Protein AF-A0A7C2X9L4-F1 (afdb_monomer_lite)

pLDDT: mean 74.93, std 13.65, range [37.62, 95.06]

Radius of gyration: 23.91 Å; chains: 1; bounding box: 81×45×46 Å

Sequence (207 aa):
MMLLVISIGTILVAFDLYALSILDIPMMNAISLGLSFLLLPIIIFTAINDGILGVLAYILSTIGLFKSMKYGLGDIFRRRTEHVSFFLYLLLPITVFFLVNDVYSIFEAVTYISMVTNFFLNAIAAAALLRVAITRFIKRRSWIYQLLISIFALASNTIIIILNIQSGIPIFVYIFLSWIIIGFFVSSIIETVKKIKEEMKEESNHP

Structure (mmCIF, N/CA/C/O backbone):
data_AF-A0A7C2X9L4-F1
#
_entry.id   AF-A0A7C2X9L4-F1
#
loop_
_atom_site.group_PDB
_atom_site.id
_atom_site.type_symbol
_atom_site.label_atom_id
_atom_site.label_alt_id
_atom_site.label_comp_id
_atom_site.label_asym_id
_atom_site.label_entity_id
_atom_site.label_seq_id
_atom_site.pdbx_PDB_ins_code
_atom_site.Cartn_x
_atom_site.Cartn_y
_atom_site.Cartn_z
_atom_site.occupancy
_atom_site.B_iso_or_equiv
_atom_site.auth_seq_id
_atom_site.auth_comp_id
_atom_site.auth_asym_id
_atom_site.auth_atom_id
_atom_site.pdbx_PDB_model_num
ATOM 1 N N . MET A 1 1 ? 20.576 -21.245 11.718 1.00 45.88 1 MET A N 1
ATOM 2 C CA . MET A 1 1 ? 20.829 -21.680 10.325 1.00 45.88 1 MET A CA 1
ATOM 3 C C . MET A 1 1 ? 20.536 -20.576 9.318 1.00 45.88 1 MET A C 1
ATOM 5 O O . MET A 1 1 ? 21.468 -20.164 8.653 1.00 45.88 1 MET A O 1
ATOM 9 N N . MET A 1 2 ? 19.319 -20.020 9.262 1.00 37.62 2 MET A N 1
ATOM 10 C CA . MET A 1 2 ? 18.959 -18.970 8.288 1.00 37.62 2 MET A CA 1
ATOM 11 C C . MET A 1 2 ? 19.812 -17.692 8.402 1.00 37.62 2 MET A C 1
ATOM 13 O O . MET A 1 2 ? 20.380 -17.254 7.414 1.00 37.62 2 MET A O 1
ATOM 17 N N . LEU A 1 3 ? 20.012 -17.167 9.619 1.00 45.41 3 LEU A N 1
ATOM 18 C CA . LEU A 1 3 ? 20.921 -16.033 9.868 1.00 45.41 3 LEU A CA 1
ATOM 19 C C . LEU A 1 3 ? 22.358 -16.304 9.401 1.00 45.41 3 LEU A C 1
ATOM 21 O O . LEU A 1 3 ? 23.001 -15.422 8.861 1.00 45.41 3 LEU A O 1
ATOM 25 N N . LEU A 1 4 ? 22.831 -17.540 9.560 1.00 49.78 4 LEU A N 1
ATOM 26 C CA . LEU A 1 4 ? 24.177 -17.956 9.164 1.00 49.78 4 LEU A CA 1
ATOM 27 C C . LEU A 1 4 ? 24.327 -17.961 7.636 1.00 49.78 4 LEU A C 1
ATOM 29 O O . LEU A 1 4 ? 25.324 -17.478 7.120 1.00 49.78 4 LEU A O 1
ATOM 33 N N . VAL A 1 5 ? 23.307 -18.439 6.917 1.00 58.19 5 VAL A N 1
ATOM 34 C CA . VAL A 1 5 ? 23.262 -18.430 5.445 1.00 58.19 5 VAL A CA 1
ATOM 35 C C . VAL A 1 5 ? 23.203 -17.002 4.901 1.00 58.19 5 VAL A C 1
ATOM 37 O O . VAL A 1 5 ? 23.915 -16.685 3.953 1.00 58.19 5 VAL A O 1
ATOM 40 N N . ILE A 1 6 ? 22.410 -16.129 5.531 1.00 53.56 6 ILE A N 1
ATOM 41 C CA . ILE A 1 6 ? 22.317 -14.711 5.160 1.00 53.56 6 ILE A CA 1
ATOM 42 C C . ILE A 1 6 ? 23.661 -14.029 5.393 1.00 53.56 6 ILE A C 1
ATOM 44 O O . ILE A 1 6 ? 24.212 -13.469 4.458 1.00 53.56 6 ILE A O 1
ATOM 48 N N . SER A 1 7 ? 24.236 -14.148 6.592 1.00 51.09 7 SER A N 1
ATOM 49 C CA . SER A 1 7 ? 25.521 -13.525 6.916 1.00 51.09 7 SER A CA 1
ATOM 50 C C . SER A 1 7 ? 26.654 -14.016 6.017 1.00 51.09 7 SER A C 1
ATOM 52 O O . SER A 1 7 ? 27.446 -13.201 5.559 1.00 51.09 7 SER A O 1
ATOM 54 N N . ILE A 1 8 ? 26.718 -15.317 5.714 1.00 61.84 8 ILE A N 1
ATOM 55 C CA . ILE A 1 8 ? 27.720 -15.867 4.790 1.00 61.84 8 ILE A CA 1
ATOM 56 C C . ILE A 1 8 ? 27.506 -15.313 3.375 1.00 61.84 8 ILE A C 1
ATOM 58 O O . ILE A 1 8 ? 28.470 -14.869 2.756 1.00 61.84 8 ILE A O 1
ATOM 62 N N . GLY A 1 9 ? 26.262 -15.264 2.889 1.00 55.34 9 GLY A N 1
ATOM 63 C CA . GLY A 1 9 ? 25.935 -14.686 1.583 1.00 55.34 9 GLY A CA 1
ATOM 64 C C . GLY A 1 9 ? 26.311 -13.206 1.479 1.00 55.34 9 GLY A C 1
ATOM 65 O O . GLY A 1 9 ? 26.957 -12.806 0.515 1.00 55.34 9 GLY A O 1
ATOM 66 N N . THR A 1 10 ? 25.995 -12.401 2.498 1.00 55.00 10 THR A N 1
ATOM 67 C CA . THR A 1 10 ? 26.338 -10.970 2.526 1.00 55.00 10 THR A CA 1
ATOM 68 C C . THR A 1 10 ? 27.850 -10.745 2.593 1.00 55.00 10 THR A C 1
ATOM 70 O O . THR A 1 10 ? 28.358 -9.831 1.950 1.00 55.00 10 THR A O 1
ATOM 73 N N . ILE A 1 11 ? 28.583 -11.585 3.334 1.00 61.41 11 ILE A N 1
ATOM 74 C CA . ILE A 1 11 ? 30.049 -11.517 3.425 1.00 61.41 11 ILE A CA 1
ATOM 75 C C . ILE A 1 11 ? 30.699 -11.854 2.077 1.00 61.41 11 ILE A C 1
ATOM 77 O O . ILE A 1 11 ? 31.606 -11.144 1.653 1.00 61.41 11 ILE A O 1
ATOM 81 N N . LEU A 1 12 ? 30.219 -12.889 1.380 1.00 55.41 12 LEU A N 1
ATOM 82 C CA . LEU A 1 12 ? 30.708 -13.251 0.044 1.00 55.41 12 LEU A CA 1
ATOM 83 C C . LEU A 1 12 ? 30.486 -12.123 -0.974 1.00 55.41 12 LEU A C 1
ATOM 85 O O . LEU A 1 12 ? 31.417 -11.751 -1.681 1.00 55.41 12 LEU A O 1
ATOM 89 N N . VAL A 1 13 ? 29.299 -11.510 -0.979 1.00 56.97 13 VAL A N 1
ATOM 90 C CA . VAL A 1 13 ? 28.997 -10.359 -1.850 1.00 56.97 13 VAL A CA 1
ATOM 91 C C . VAL A 1 13 ? 29.871 -9.145 -1.509 1.00 56.97 13 VAL A C 1
ATOM 93 O O . VAL A 1 13 ? 30.337 -8.444 -2.407 1.00 56.97 13 VAL A O 1
ATOM 96 N N . ALA A 1 14 ? 30.135 -8.897 -0.223 1.00 58.88 14 ALA A N 1
ATOM 97 C CA . ALA A 1 14 ? 30.998 -7.800 0.210 1.00 58.88 14 ALA A CA 1
ATOM 98 C C . ALA A 1 14 ? 32.455 -7.982 -0.250 1.00 58.88 14 ALA A C 1
ATOM 100 O O . ALA A 1 14 ? 33.087 -7.002 -0.646 1.00 58.88 14 ALA A O 1
ATOM 101 N N . PHE A 1 15 ? 32.979 -9.213 -0.244 1.00 62.25 15 PHE A N 1
ATOM 102 C CA . PHE A 1 15 ? 34.323 -9.502 -0.753 1.00 62.25 15 PHE A CA 1
ATOM 103 C C . PHE A 1 15 ? 34.443 -9.261 -2.262 1.00 62.25 15 PHE A C 1
ATOM 105 O O . PHE A 1 15 ? 35.443 -8.689 -2.693 1.00 62.25 15 PHE A O 1
ATOM 112 N N . ASP A 1 16 ? 33.421 -9.601 -3.049 1.00 55.19 16 ASP A N 1
ATOM 113 C CA . ASP A 1 16 ? 33.432 -9.372 -4.500 1.00 55.19 16 ASP A CA 1
ATOM 114 C C . ASP A 1 16 ? 33.303 -7.886 -4.863 1.00 55.19 16 ASP A C 1
ATOM 116 O O . ASP A 1 16 ? 34.019 -7.399 -5.738 1.00 55.19 16 ASP A O 1
ATOM 120 N N . LEU A 1 17 ? 32.464 -7.121 -4.152 1.00 56.62 17 LEU A N 1
ATOM 121 C CA . LEU A 1 17 ? 32.388 -5.663 -4.331 1.00 56.62 17 LEU A CA 1
ATOM 122 C C . LEU A 1 17 ? 33.705 -4.975 -3.949 1.00 56.62 17 LEU A C 1
ATOM 124 O O . LEU A 1 17 ? 34.114 -4.010 -4.597 1.00 56.62 17 LEU A O 1
ATOM 128 N N . TYR A 1 18 ? 34.394 -5.489 -2.928 1.00 57.53 18 TYR A N 1
ATOM 129 C CA . TYR A 1 18 ? 35.708 -4.995 -2.528 1.00 57.53 18 TYR A CA 1
ATOM 130 C C . TYR A 1 18 ? 36.793 -5.350 -3.556 1.00 57.53 18 TYR A C 1
ATOM 132 O O . TYR A 1 18 ? 37.619 -4.504 -3.892 1.00 57.53 18 TYR A O 1
ATOM 140 N N . ALA A 1 19 ? 36.758 -6.561 -4.121 1.00 56.00 19 ALA A N 1
ATOM 141 C CA . ALA A 1 19 ? 37.662 -6.977 -5.192 1.00 56.00 19 ALA A CA 1
ATOM 142 C C . ALA A 1 19 ? 37.459 -6.153 -6.478 1.00 56.00 19 ALA A C 1
ATOM 144 O O . ALA A 1 19 ? 38.435 -5.733 -7.097 1.00 56.00 19 ALA A O 1
ATOM 145 N N . LEU A 1 20 ? 36.209 -5.855 -6.845 1.00 54.34 20 LEU A N 1
ATOM 146 C CA . LEU A 1 20 ? 35.874 -4.997 -7.988 1.00 54.34 20 LEU A CA 1
ATOM 147 C C . LEU A 1 20 ? 36.295 -3.536 -7.771 1.00 54.34 20 LEU A C 1
ATOM 149 O O . LEU A 1 20 ? 36.780 -2.899 -8.703 1.00 54.34 20 LEU A O 1
ATOM 153 N N . SER A 1 21 ? 36.161 -3.037 -6.539 1.00 54.81 21 SER A N 1
ATOM 154 C CA . SER A 1 21 ? 36.623 -1.704 -6.130 1.00 54.81 21 SER A CA 1
ATOM 155 C C . SER A 1 21 ? 38.146 -1.557 -6.243 1.00 54.81 21 SER A C 1
ATOM 157 O O . SER A 1 21 ? 38.630 -0.561 -6.770 1.00 54.81 21 SER A O 1
ATOM 159 N N . ILE A 1 22 ? 38.915 -2.574 -5.831 1.00 60.09 22 ILE A N 1
ATOM 160 C CA . ILE A 1 22 ? 40.385 -2.580 -5.963 1.00 60.09 22 ILE A CA 1
ATOM 161 C C . ILE A 1 22 ? 40.829 -2.570 -7.432 1.00 60.09 22 ILE A C 1
ATOM 163 O O . ILE A 1 22 ? 41.871 -2.004 -7.755 1.00 60.09 22 ILE A O 1
ATOM 167 N N . LEU A 1 23 ? 40.060 -3.204 -8.318 1.00 59.47 23 LEU A N 1
ATOM 168 C CA . LEU A 1 23 ? 40.374 -3.281 -9.745 1.00 59.47 23 LEU A CA 1
ATOM 169 C C . LEU A 1 23 ? 39.944 -2.029 -10.531 1.00 59.47 23 LEU A C 1
ATOM 171 O O . LEU A 1 23 ? 40.256 -1.941 -11.715 1.00 59.47 23 LEU A O 1
ATOM 175 N N . ASP A 1 24 ? 39.251 -1.078 -9.891 1.00 56.97 24 ASP A N 1
ATOM 176 C CA . ASP A 1 24 ? 38.714 0.156 -10.491 1.00 56.97 24 ASP A CA 1
ATOM 177 C C . ASP A 1 24 ? 37.853 -0.103 -11.749 1.00 56.97 24 ASP A C 1
ATOM 179 O O . ASP A 1 24 ? 37.767 0.701 -12.679 1.00 56.97 24 ASP A O 1
ATOM 183 N N . ILE A 1 25 ? 37.210 -1.277 -11.799 1.00 59.62 25 ILE A N 1
ATOM 184 C CA . ILE A 1 25 ? 36.341 -1.678 -12.906 1.00 59.62 25 ILE A CA 1
ATOM 185 C C . ILE A 1 25 ? 34.902 -1.323 -12.517 1.00 59.62 25 ILE A C 1
ATOM 187 O O . ILE A 1 25 ? 34.358 -1.929 -11.588 1.00 59.62 25 ILE A O 1
ATOM 191 N N . PRO A 1 26 ? 34.224 -0.401 -13.230 1.00 61.19 26 PRO A N 1
ATOM 192 C CA . PRO A 1 26 ? 32.804 -0.175 -13.008 1.00 61.19 26 PRO A CA 1
ATOM 193 C C . PRO A 1 26 ? 32.050 -1.487 -13.241 1.00 61.19 26 PRO A C 1
ATOM 195 O O . PRO A 1 26 ? 32.299 -2.182 -14.222 1.00 61.19 26 PRO A O 1
ATOM 198 N N . MET A 1 27 ? 31.117 -1.829 -12.351 1.00 53.09 27 MET A N 1
ATOM 199 C CA . MET A 1 27 ? 30.410 -3.123 -12.318 1.00 53.09 27 MET A CA 1
ATOM 200 C C . MET A 1 27 ? 29.820 -3.544 -13.680 1.00 53.09 27 MET A C 1
ATOM 202 O O . MET A 1 27 ? 29.787 -4.727 -14.009 1.00 53.09 27 MET A O 1
ATOM 206 N N . MET A 1 28 ? 29.453 -2.567 -14.515 1.00 50.78 28 MET A N 1
ATOM 207 C CA . MET A 1 28 ? 28.994 -2.765 -15.894 1.00 50.78 28 MET A CA 1
ATOM 208 C C . MET A 1 28 ? 30.064 -3.379 -16.826 1.00 50.78 28 MET A C 1
ATOM 210 O O . MET A 1 28 ? 29.739 -4.198 -17.682 1.00 50.78 28 MET A O 1
ATOM 214 N N . ASN A 1 29 ? 31.342 -3.027 -16.643 1.00 53.28 29 ASN A N 1
ATOM 215 C CA . ASN A 1 29 ? 32.476 -3.553 -17.411 1.00 53.28 29 ASN A CA 1
ATOM 216 C C . ASN A 1 29 ? 32.959 -4.923 -16.902 1.00 53.28 29 ASN A C 1
ATOM 218 O O . ASN A 1 29 ? 33.520 -5.702 -17.665 1.00 53.28 29 ASN A O 1
ATOM 222 N N . ALA A 1 30 ? 32.713 -5.270 -15.636 1.00 53.03 30 ALA A N 1
ATOM 223 C CA . ALA A 1 30 ? 33.010 -6.611 -15.119 1.00 53.03 30 ALA A CA 1
ATOM 224 C C . ALA A 1 30 ? 32.087 -7.683 -15.737 1.00 53.03 30 ALA A C 1
ATOM 226 O O . ALA A 1 30 ? 32.505 -8.816 -15.982 1.00 53.03 30 ALA A O 1
ATOM 227 N N . ILE A 1 31 ? 30.848 -7.294 -16.056 1.00 53.78 31 ILE A N 1
ATOM 228 C CA . ILE A 1 31 ? 29.865 -8.128 -16.760 1.00 53.78 31 ILE A CA 1
ATOM 229 C C . ILE A 1 31 ? 30.303 -8.378 -18.215 1.00 53.78 31 ILE A C 1
ATOM 231 O O . ILE A 1 31 ? 30.185 -9.504 -18.707 1.00 53.78 31 ILE A O 1
ATOM 235 N N . SER A 1 32 ? 30.864 -7.366 -18.890 1.00 51.22 32 SER A N 1
ATOM 236 C CA . SER A 1 32 ? 31.351 -7.491 -20.274 1.00 51.22 32 SER A CA 1
ATOM 237 C C . SER A 1 32 ? 32.675 -8.260 -20.399 1.00 51.22 32 SER A C 1
ATOM 239 O O . SER A 1 32 ? 32.918 -8.874 -21.435 1.00 51.22 32 SER A O 1
ATOM 241 N N . LEU A 1 33 ? 33.492 -8.310 -19.340 1.00 57.22 33 LEU A N 1
ATOM 242 C CA . LEU A 1 33 ? 34.772 -9.037 -19.279 1.00 57.22 33 LEU A CA 1
ATOM 243 C C . LEU A 1 33 ? 34.646 -10.555 -19.026 1.00 57.22 33 LEU A C 1
ATOM 245 O O . LEU A 1 33 ? 35.656 -11.239 -18.879 1.00 57.22 33 LEU A O 1
ATOM 249 N N . GLY A 1 34 ? 33.431 -11.109 -18.977 1.00 53.19 34 GLY A N 1
ATOM 250 C CA . GLY A 1 34 ? 33.221 -12.559 -18.851 1.00 53.19 34 GLY A CA 1
ATOM 251 C C . GLY A 1 34 ? 33.246 -13.109 -17.418 1.00 53.19 34 GLY A C 1
ATOM 252 O O . GLY A 1 34 ? 33.015 -14.304 -17.235 1.00 53.19 34 GLY A O 1
ATOM 253 N N . LEU A 1 35 ? 33.400 -12.262 -16.387 1.00 55.31 35 LEU A N 1
ATOM 254 C CA . LEU A 1 35 ? 33.174 -12.660 -14.983 1.00 55.31 35 LEU A CA 1
ATOM 255 C C . LEU A 1 35 ? 31.696 -12.972 -14.677 1.00 55.31 35 LEU A C 1
ATOM 257 O O . LEU A 1 35 ? 31.374 -13.517 -13.620 1.00 55.31 35 LEU A O 1
ATOM 261 N N . SER A 1 36 ? 30.802 -12.686 -15.626 1.00 53.00 36 SER A N 1
ATOM 262 C CA . SER A 1 36 ? 29.364 -12.945 -15.554 1.00 53.00 36 SER A CA 1
ATOM 263 C C . SER A 1 36 ? 29.014 -14.374 -15.144 1.00 53.00 36 SER A C 1
ATOM 265 O O . SER A 1 36 ? 28.107 -14.546 -14.345 1.00 53.00 36 SER A O 1
ATOM 267 N N . PHE A 1 37 ? 29.724 -15.409 -15.607 1.00 54.88 37 PHE A N 1
ATOM 268 C CA . PHE A 1 37 ? 29.363 -16.794 -15.259 1.00 54.88 37 PHE A CA 1
ATOM 269 C C . PHE A 1 37 ? 29.664 -17.155 -13.794 1.00 54.88 37 PHE A C 1
ATOM 271 O O . PHE A 1 37 ? 28.965 -17.974 -13.205 1.00 54.88 37 PHE A O 1
ATOM 278 N N . LEU A 1 38 ? 30.680 -16.528 -13.196 1.00 57.22 38 LEU A N 1
ATOM 279 C CA . LEU A 1 38 ? 31.119 -16.799 -11.822 1.00 57.22 38 LEU A CA 1
ATOM 280 C C . LEU A 1 38 ? 30.303 -15.986 -10.804 1.00 57.22 38 LEU A C 1
ATOM 282 O O . LEU A 1 38 ? 29.980 -16.483 -9.727 1.00 57.22 38 LEU A O 1
ATOM 286 N N . LEU A 1 39 ? 29.894 -14.773 -11.190 1.00 59.12 39 LEU A N 1
ATOM 287 C CA . LEU A 1 39 ? 29.043 -13.892 -10.386 1.00 59.12 39 LEU A CA 1
ATOM 288 C C . LEU A 1 39 ? 27.550 -14.235 -10.489 1.00 59.12 39 LEU A C 1
ATOM 290 O O . LEU A 1 39 ? 26.793 -13.951 -9.566 1.00 59.12 39 LEU A O 1
ATOM 294 N N . LEU A 1 40 ? 27.101 -14.865 -11.577 1.00 56.66 40 LEU A N 1
ATOM 295 C CA . LEU A 1 40 ? 25.684 -15.170 -11.806 1.00 56.66 40 LEU A CA 1
ATOM 296 C C . LEU A 1 40 ? 25.068 -16.083 -10.731 1.00 56.66 40 LEU A C 1
ATOM 298 O O . LEU A 1 40 ? 23.987 -15.740 -10.252 1.00 56.66 40 LEU A O 1
ATOM 302 N N . PRO A 1 41 ? 25.717 -17.165 -10.255 1.00 63.19 41 PRO A N 1
ATOM 303 C CA . PRO A 1 41 ? 25.205 -17.943 -9.128 1.00 63.19 41 PRO A CA 1
ATOM 304 C C . PRO A 1 41 ? 25.052 -17.110 -7.851 1.00 63.19 41 PRO A C 1
ATOM 306 O O . PRO A 1 41 ? 24.082 -17.295 -7.124 1.00 63.19 41 PRO A O 1
ATOM 309 N N . ILE A 1 42 ? 25.964 -16.166 -7.599 1.00 61.28 42 ILE A N 1
ATOM 310 C CA . ILE A 1 42 ? 25.946 -15.291 -6.418 1.00 61.28 42 ILE A CA 1
ATOM 311 C C . ILE A 1 42 ? 24.837 -14.244 -6.543 1.00 61.28 42 ILE A C 1
ATOM 313 O O . ILE A 1 42 ? 24.093 -14.029 -5.589 1.00 61.28 42 ILE A O 1
ATOM 317 N N . ILE A 1 43 ? 24.670 -13.636 -7.719 1.00 58.78 43 ILE A N 1
ATOM 318 C CA . ILE A 1 43 ? 23.593 -12.680 -8.008 1.00 58.78 43 ILE A CA 1
ATOM 319 C C . ILE A 1 43 ? 22.234 -13.371 -7.891 1.00 58.78 43 ILE A C 1
ATOM 321 O O . ILE A 1 43 ? 21.342 -12.840 -7.237 1.00 58.78 43 ILE A O 1
ATOM 325 N N . ILE A 1 44 ? 22.083 -14.573 -8.455 1.00 59.72 44 ILE A N 1
ATOM 326 C CA . ILE A 1 44 ? 20.860 -15.372 -8.325 1.00 59.72 44 ILE A CA 1
ATOM 327 C C . ILE A 1 44 ? 20.620 -15.738 -6.861 1.00 59.72 44 ILE A C 1
ATOM 329 O O . ILE A 1 44 ? 19.509 -15.569 -6.373 1.00 59.72 44 ILE A O 1
ATOM 333 N N . PHE A 1 45 ? 21.642 -16.197 -6.138 1.00 61.31 45 PHE A N 1
ATOM 334 C CA . PHE A 1 45 ? 21.503 -16.557 -4.728 1.00 61.31 45 PHE A CA 1
ATOM 335 C C . PHE A 1 45 ? 21.112 -15.351 -3.868 1.00 61.31 45 PHE A C 1
ATOM 337 O O . PHE A 1 45 ? 20.227 -15.461 -3.025 1.00 61.31 45 PHE A O 1
ATOM 344 N N . THR A 1 46 ? 21.715 -14.190 -4.118 1.00 63.12 46 THR A N 1
ATOM 345 C CA . THR A 1 46 ? 21.409 -12.935 -3.418 1.00 63.12 46 THR A CA 1
ATOM 346 C C . THR A 1 46 ? 20.003 -12.454 -3.755 1.00 63.12 46 THR A C 1
ATOM 348 O O . THR A 1 46 ? 19.226 -12.185 -2.847 1.00 63.12 46 THR A O 1
ATOM 351 N N . ALA A 1 47 ? 19.622 -12.447 -5.035 1.00 58.34 47 ALA A N 1
ATOM 352 C CA . ALA A 1 47 ? 18.283 -12.063 -5.477 1.00 58.34 47 ALA A CA 1
ATOM 353 C C . ALA A 1 47 ? 17.194 -13.005 -4.939 1.00 58.34 47 ALA A C 1
ATOM 355 O O . ALA A 1 47 ? 16.129 -12.547 -4.530 1.00 58.34 47 ALA A O 1
ATOM 356 N N . ILE A 1 48 ? 17.457 -14.316 -4.898 1.00 65.19 48 ILE A N 1
ATOM 357 C CA . ILE A 1 48 ? 16.547 -15.304 -4.304 1.00 65.19 48 ILE A CA 1
ATOM 358 C C . ILE A 1 48 ? 16.444 -15.086 -2.795 1.00 65.19 48 ILE A C 1
ATOM 360 O O . ILE A 1 48 ? 15.340 -15.104 -2.259 1.00 65.19 48 ILE A O 1
ATOM 364 N N . ASN A 1 49 ? 17.564 -14.875 -2.102 1.00 68.62 49 ASN A N 1
ATOM 365 C CA . ASN A 1 49 ? 17.567 -14.698 -0.654 1.00 68.62 49 ASN A CA 1
ATOM 366 C C . ASN A 1 49 ? 16.857 -13.398 -0.248 1.00 68.62 49 ASN A C 1
ATOM 368 O O . ASN A 1 49 ? 15.935 -13.441 0.563 1.00 68.62 49 ASN A O 1
ATOM 372 N N . ASP A 1 50 ? 17.189 -12.270 -0.877 1.00 69.12 50 ASP A N 1
ATOM 373 C CA . ASP A 1 50 ? 16.518 -10.989 -0.633 1.00 69.12 50 ASP A CA 1
ATOM 374 C C . ASP A 1 50 ? 15.044 -11.033 -1.048 1.00 69.12 50 ASP A C 1
ATOM 376 O O . ASP A 1 50 ? 14.184 -10.517 -0.332 1.00 69.12 50 ASP A O 1
ATOM 380 N N . GLY A 1 51 ? 14.723 -11.714 -2.153 1.00 67.62 51 GLY A N 1
ATOM 381 C CA . GLY A 1 51 ? 13.347 -11.932 -2.594 1.00 67.62 51 GLY A CA 1
ATOM 382 C C . GLY A 1 51 ? 12.532 -12.736 -1.579 1.00 67.62 51 GLY A C 1
ATOM 383 O O . GLY A 1 51 ? 11.451 -12.307 -1.178 1.00 67.62 51 GLY A O 1
ATOM 384 N N . ILE A 1 52 ? 13.053 -13.872 -1.106 1.00 69.94 52 ILE A N 1
ATOM 385 C CA . ILE A 1 52 ? 12.381 -14.720 -0.109 1.00 69.94 52 ILE A CA 1
ATOM 386 C C . ILE A 1 52 ? 12.238 -13.978 1.222 1.00 69.94 52 ILE A C 1
ATOM 388 O O . ILE A 1 52 ? 11.157 -13.990 1.813 1.00 69.94 52 ILE A O 1
ATOM 392 N N . LEU A 1 53 ? 13.291 -13.307 1.695 1.00 70.50 53 LEU A N 1
ATOM 393 C CA . LEU A 1 53 ? 13.247 -12.533 2.937 1.00 70.50 53 LEU A CA 1
ATOM 394 C C . LEU A 1 53 ? 12.259 -11.373 2.845 1.00 70.50 53 LEU A C 1
ATOM 396 O O . LEU A 1 53 ? 11.486 -11.162 3.781 1.00 70.50 53 LEU A O 1
ATOM 400 N N . GLY A 1 54 ? 12.241 -10.666 1.715 1.00 69.81 54 GLY A N 1
ATOM 401 C CA . GLY A 1 54 ? 11.281 -9.605 1.437 1.00 69.81 54 GLY A CA 1
ATOM 402 C C . GLY A 1 54 ? 9.848 -10.128 1.472 1.00 69.81 54 GLY A C 1
ATOM 403 O O . GLY A 1 54 ? 9.017 -9.598 2.209 1.00 69.81 54 GLY A O 1
ATOM 404 N N . VAL A 1 55 ? 9.562 -11.216 0.754 1.00 72.12 55 VAL A N 1
ATOM 405 C CA . VAL A 1 55 ? 8.233 -11.848 0.737 1.00 72.12 55 VAL A CA 1
ATOM 406 C C . VAL A 1 55 ? 7.811 -12.292 2.140 1.00 72.12 55 VAL A C 1
ATOM 408 O O . VAL A 1 55 ? 6.687 -12.012 2.557 1.00 72.12 55 VAL A O 1
ATOM 411 N N . LEU A 1 56 ? 8.703 -12.919 2.911 1.00 72.88 56 LEU A N 1
ATOM 412 C CA . LEU A 1 56 ? 8.416 -13.327 4.290 1.00 72.88 56 LEU A CA 1
ATOM 413 C C . LEU A 1 56 ? 8.147 -12.125 5.204 1.00 72.88 56 LEU A C 1
ATOM 415 O O . LEU A 1 56 ? 7.202 -12.162 5.994 1.00 72.88 56 LEU A O 1
ATOM 419 N N . ALA A 1 57 ? 8.927 -11.049 5.081 1.00 75.56 57 ALA A N 1
ATOM 420 C CA . ALA A 1 57 ? 8.713 -9.819 5.839 1.00 75.56 57 ALA A CA 1
ATOM 421 C C . ALA A 1 57 ? 7.349 -9.187 5.517 1.00 75.56 57 ALA A C 1
ATOM 423 O O . ALA A 1 57 ? 6.623 -8.788 6.432 1.00 75.56 57 ALA A O 1
ATOM 424 N N . TYR A 1 58 ? 6.963 -9.162 4.238 1.00 74.94 58 TYR A N 1
ATOM 425 C CA . TYR A 1 58 ? 5.645 -8.692 3.813 1.00 74.94 58 TYR A CA 1
ATOM 426 C C . TYR A 1 58 ? 4.519 -9.570 4.361 1.00 74.94 58 TYR A C 1
ATOM 428 O O . TYR A 1 58 ? 3.594 -9.037 4.970 1.00 74.94 58 TYR A O 1
ATOM 436 N N . ILE A 1 59 ? 4.613 -10.898 4.236 1.00 79.06 59 ILE A N 1
ATOM 437 C CA . ILE A 1 59 ? 3.600 -11.825 4.768 1.00 79.06 59 ILE A CA 1
ATOM 438 C C . ILE A 1 59 ? 3.437 -11.637 6.281 1.00 79.06 59 ILE A C 1
ATOM 440 O O . ILE A 1 59 ? 2.310 -11.521 6.767 1.00 79.06 59 ILE A O 1
ATOM 444 N N . LEU A 1 60 ? 4.539 -11.546 7.032 1.00 78.69 60 LEU A N 1
ATOM 445 C CA . LEU A 1 60 ? 4.507 -11.316 8.479 1.00 78.69 60 LEU A CA 1
ATOM 446 C C . LEU A 1 60 ? 3.881 -9.961 8.839 1.00 78.69 60 LEU A C 1
ATOM 448 O O . LEU A 1 60 ? 3.066 -9.890 9.763 1.00 78.69 60 LEU A O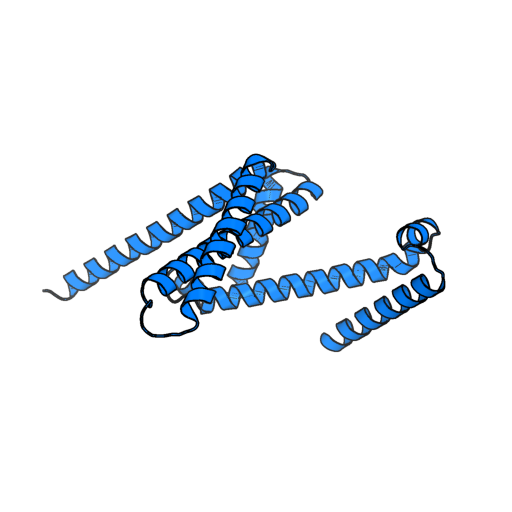 1
ATOM 452 N N . SER A 1 61 ? 4.211 -8.905 8.093 1.00 79.56 61 SER A N 1
ATOM 453 C CA . SER A 1 61 ? 3.615 -7.575 8.261 1.00 79.56 61 SER A CA 1
ATOM 454 C C . SER A 1 61 ? 2.101 -7.599 8.012 1.00 79.56 61 SER A C 1
ATOM 456 O O . SER A 1 61 ? 1.319 -7.120 8.839 1.00 79.56 61 SER A O 1
ATOM 458 N N . THR A 1 62 ? 1.658 -8.254 6.936 1.00 79.75 62 THR A N 1
ATOM 459 C CA . THR A 1 62 ? 0.239 -8.414 6.593 1.00 79.75 62 THR A CA 1
ATOM 460 C C . THR A 1 62 ? -0.522 -9.228 7.644 1.00 79.75 62 THR A C 1
ATOM 462 O O . THR A 1 62 ? -1.623 -8.836 8.041 1.00 79.75 62 THR A O 1
ATOM 465 N N . ILE A 1 63 ? 0.069 -10.298 8.187 1.00 78.31 63 ILE A N 1
ATOM 466 C CA . ILE A 1 63 ? -0.510 -11.047 9.316 1.00 78.31 63 ILE A CA 1
ATOM 467 C C . ILE A 1 63 ? -0.692 -10.129 10.533 1.00 78.31 63 ILE A C 1
ATOM 469 O O . ILE A 1 63 ? -1.733 -10.179 11.197 1.00 78.31 63 ILE A O 1
ATOM 473 N N . GLY A 1 64 ? 0.303 -9.286 10.829 1.00 78.00 64 GLY A N 1
ATOM 474 C CA . GLY A 1 64 ? 0.237 -8.282 11.893 1.00 78.00 64 GLY A CA 1
ATOM 475 C C . GLY A 1 64 ? -0.9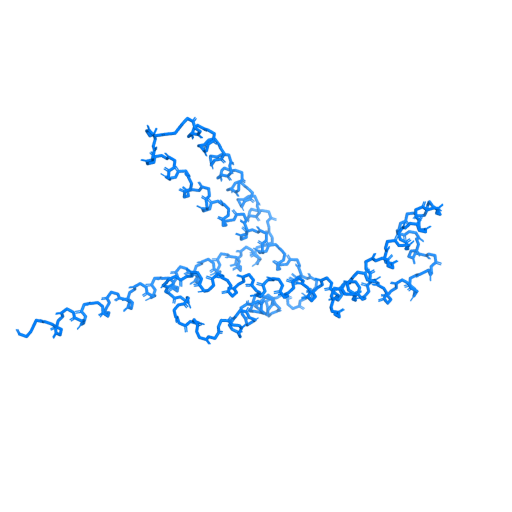19 -7.298 11.698 1.00 78.00 64 GLY A C 1
ATOM 476 O O . GLY A 1 64 ? -1.690 -7.065 12.634 1.00 78.00 64 GLY A O 1
ATOM 477 N N . LEU A 1 65 ? -1.104 -6.797 10.471 1.00 80.38 65 LEU A N 1
ATOM 478 C CA . LEU A 1 65 ? -2.226 -5.928 10.106 1.00 80.38 65 LEU A CA 1
ATOM 479 C C . LEU A 1 65 ? -3.575 -6.613 10.359 1.00 80.38 65 LEU A C 1
ATOM 481 O O . LEU A 1 65 ? -4.398 -6.056 11.088 1.00 80.38 65 LEU A O 1
ATOM 485 N N . PHE A 1 66 ? -3.778 -7.840 9.869 1.00 76.38 66 PHE A N 1
ATOM 486 C CA . PHE A 1 66 ? -5.024 -8.584 10.105 1.00 76.38 66 PHE A CA 1
ATOM 487 C C . PHE A 1 66 ? -5.297 -8.842 11.586 1.00 76.38 66 PHE A C 1
ATOM 489 O O . PHE A 1 66 ? -6.438 -8.725 12.025 1.00 76.38 66 PHE A O 1
ATOM 496 N N . LYS A 1 67 ? -4.261 -9.154 12.375 1.00 76.00 67 LYS A N 1
ATOM 497 C CA . LYS A 1 67 ? -4.400 -9.331 13.830 1.00 76.00 67 LYS A CA 1
ATOM 498 C C . LYS A 1 67 ? -4.753 -8.023 14.546 1.00 76.00 67 LYS A C 1
ATOM 500 O O . LYS A 1 67 ? -5.451 -8.064 15.557 1.00 76.00 67 LYS A O 1
ATOM 505 N N . SER A 1 68 ? -4.274 -6.883 14.047 1.00 76.75 68 SER A N 1
ATOM 506 C CA . SER A 1 68 ? -4.553 -5.560 14.626 1.00 76.75 68 SER A CA 1
ATOM 507 C C . SER A 1 68 ? -5.948 -5.023 14.286 1.00 76.75 68 SER A C 1
ATOM 509 O O . SER A 1 68 ? -6.508 -4.221 15.038 1.00 76.75 68 SER A O 1
ATOM 511 N N . MET A 1 69 ? -6.535 -5.481 13.177 1.00 75.94 69 MET A N 1
ATOM 512 C CA . MET A 1 69 ? -7.880 -5.102 12.761 1.00 75.94 69 MET A CA 1
ATOM 513 C C . MET A 1 69 ? -8.921 -5.698 13.715 1.00 75.94 69 MET A C 1
ATOM 515 O O . MET A 1 69 ? -9.191 -6.895 13.705 1.00 75.94 69 MET A O 1
ATOM 519 N N . LYS A 1 70 ? -9.540 -4.839 14.534 1.00 61.97 70 LYS A N 1
ATOM 520 C CA . LYS A 1 70 ? -10.594 -5.246 15.479 1.00 61.97 70 LYS A CA 1
ATOM 521 C C . LYS A 1 70 ? -11.911 -5.648 14.804 1.00 61.97 70 LYS A C 1
ATOM 523 O O . LYS A 1 70 ? -12.696 -6.349 15.428 1.00 61.97 70 LYS A O 1
ATOM 528 N N . TYR A 1 71 ? -12.159 -5.193 13.574 1.00 63.97 71 TYR A N 1
ATOM 529 C CA . TYR A 1 71 ? -13.423 -5.384 12.858 1.00 63.97 71 TYR A CA 1
ATOM 530 C C . TYR A 1 71 ? -13.189 -5.593 11.352 1.00 63.97 71 TYR A C 1
ATOM 532 O O . TYR A 1 71 ? -12.153 -5.197 10.817 1.00 63.97 71 TYR A O 1
ATOM 540 N N . GLY A 1 72 ? -14.169 -6.194 10.669 1.00 67.81 72 GLY A N 1
ATOM 541 C CA . GLY A 1 72 ? -14.169 -6.403 9.217 1.00 67.81 72 GLY A CA 1
ATOM 542 C C . GLY A 1 72 ? -13.366 -7.623 8.771 1.00 67.81 72 GLY A C 1
ATOM 543 O O . GLY A 1 72 ? -13.501 -8.697 9.354 1.00 67.81 72 GLY A O 1
ATOM 544 N N . LEU A 1 73 ? -12.525 -7.468 7.740 1.00 66.38 73 LEU A N 1
ATOM 545 C CA . LEU A 1 73 ? -11.712 -8.568 7.197 1.00 66.38 73 LEU A CA 1
ATOM 546 C C . LEU A 1 73 ? -10.808 -9.214 8.263 1.00 66.38 73 LEU A C 1
ATOM 548 O O . LEU A 1 73 ? -10.574 -10.420 8.217 1.00 66.38 73 LEU A O 1
ATOM 552 N N . GLY A 1 74 ? -10.361 -8.437 9.255 1.00 64.25 74 GLY A N 1
ATOM 553 C CA . GLY A 1 74 ? -9.606 -8.936 10.407 1.00 64.25 74 GLY A CA 1
ATOM 554 C C . GLY A 1 74 ? -10.348 -9.986 11.231 1.00 64.25 74 GLY A C 1
ATOM 555 O O . GLY A 1 74 ? -9.721 -10.934 11.689 1.00 64.25 74 GLY A O 1
ATOM 556 N N . ASP A 1 75 ? -11.672 -9.873 11.370 1.00 67.50 75 ASP A N 1
ATOM 557 C CA . ASP A 1 75 ? -12.485 -10.821 12.143 1.00 67.50 75 ASP A CA 1
ATOM 558 C C . ASP A 1 75 ? -12.831 -12.070 11.315 1.00 67.50 75 ASP A C 1
ATOM 560 O O . ASP A 1 75 ? -12.717 -13.198 11.797 1.00 67.50 75 ASP A O 1
ATOM 564 N N . ILE A 1 76 ? -13.130 -11.878 10.022 1.00 69.88 76 ILE A N 1
ATOM 565 C CA . ILE A 1 76 ? -13.407 -12.963 9.061 1.00 69.88 76 ILE A CA 1
ATOM 566 C C . ILE A 1 76 ? -12.189 -13.886 8.917 1.00 69.88 76 ILE A C 1
ATOM 568 O O . ILE A 1 76 ? -12.317 -15.111 8.920 1.00 69.88 76 ILE A O 1
ATOM 572 N N . PHE A 1 77 ? -10.991 -13.305 8.827 1.00 73.31 77 PHE A N 1
ATOM 573 C CA . PHE A 1 77 ? -9.762 -14.046 8.543 1.00 73.31 77 PHE A CA 1
ATOM 574 C C . PHE A 1 77 ? -8.868 -14.278 9.761 1.00 73.31 77 PHE A C 1
ATOM 576 O O . PHE A 1 77 ? -7.801 -14.879 9.625 1.00 73.31 77 PHE A O 1
ATOM 583 N N . ARG A 1 78 ? -9.316 -13.913 10.970 1.00 68.50 78 ARG A N 1
ATOM 584 C CA . ARG A 1 78 ? -8.530 -13.986 12.215 1.00 68.50 78 ARG A CA 1
ATOM 585 C C . ARG A 1 78 ? -7.908 -15.357 12.490 1.00 68.50 78 ARG A C 1
ATOM 587 O O . ARG A 1 78 ? -6.820 -15.436 13.056 1.00 68.50 78 ARG A O 1
ATOM 594 N N . ARG A 1 79 ? -8.598 -16.435 12.097 1.00 67.88 79 ARG A N 1
ATOM 595 C CA . ARG A 1 79 ? -8.171 -17.833 12.309 1.00 67.88 79 ARG A CA 1
ATOM 596 C C . ARG A 1 79 ? -7.293 -18.402 11.187 1.00 67.88 79 ARG A C 1
ATOM 598 O O . ARG A 1 79 ? -6.725 -19.469 11.376 1.00 67.88 79 ARG A O 1
ATOM 605 N N . ARG A 1 80 ? -7.189 -17.734 10.030 1.00 75.94 80 ARG A N 1
ATOM 606 C CA . ARG A 1 80 ? -6.418 -18.197 8.854 1.00 75.94 80 ARG A CA 1
ATOM 607 C C . ARG A 1 80 ? -5.568 -17.083 8.230 1.00 75.94 80 ARG A C 1
ATOM 609 O O . ARG A 1 80 ? -5.379 -17.046 7.017 1.00 75.94 80 ARG A O 1
ATOM 616 N N . THR A 1 81 ? -5.060 -16.175 9.061 1.00 72.88 81 THR A N 1
ATOM 617 C CA . THR A 1 81 ? -4.338 -14.972 8.616 1.00 72.88 81 THR A CA 1
ATOM 618 C C . THR A 1 81 ? -3.110 -15.290 7.765 1.00 72.88 81 THR A C 1
ATOM 620 O O . THR A 1 81 ? -2.829 -14.551 6.829 1.00 72.88 81 THR A O 1
ATOM 623 N N . GLU A 1 82 ? -2.423 -16.403 8.029 1.00 71.00 82 GLU A N 1
ATOM 624 C CA . GLU A 1 82 ? -1.228 -16.833 7.289 1.00 71.00 82 GLU A CA 1
ATOM 625 C C . GLU A 1 82 ? -1.535 -17.145 5.818 1.00 71.00 82 GLU A C 1
ATOM 627 O O . GLU A 1 82 ? -0.964 -16.530 4.919 1.00 71.00 82 GLU A O 1
ATOM 632 N N . HIS A 1 83 ? -2.501 -18.033 5.561 1.00 74.06 83 HIS A N 1
ATOM 633 C CA . HIS A 1 83 ? -2.894 -18.398 4.197 1.00 74.06 83 HIS A CA 1
ATOM 634 C C . HIS A 1 83 ? -3.477 -17.206 3.439 1.00 74.06 83 HIS A C 1
ATOM 636 O O . HIS A 1 83 ? -3.138 -16.974 2.284 1.00 74.06 83 HIS A O 1
ATOM 642 N N . VAL A 1 84 ? -4.326 -16.421 4.101 1.00 75.81 84 VAL A N 1
ATOM 643 C CA . VAL A 1 84 ? -4.980 -15.257 3.490 1.00 75.81 84 VAL A CA 1
ATOM 644 C C . VAL A 1 84 ? -3.955 -14.195 3.097 1.00 75.81 84 VAL A C 1
ATOM 646 O O . VAL A 1 84 ? -4.052 -13.637 2.009 1.00 75.81 84 VAL A O 1
ATOM 649 N N . SER A 1 85 ? -2.937 -13.961 3.929 1.00 72.38 85 SER A N 1
ATOM 650 C CA . SER A 1 85 ? -1.863 -13.006 3.619 1.00 72.38 85 SER A CA 1
ATOM 651 C C . SER A 1 85 ? -1.050 -13.442 2.400 1.00 72.38 85 SER A C 1
ATOM 653 O O . SER A 1 85 ? -0.751 -12.614 1.543 1.00 72.38 85 SER A O 1
ATOM 655 N N . PHE A 1 86 ? -0.757 -14.741 2.277 1.00 74.31 86 PHE A N 1
ATOM 656 C CA . PHE A 1 86 ? -0.085 -15.292 1.099 1.00 74.31 86 PHE A CA 1
ATOM 657 C C . PHE A 1 86 ? -0.922 -15.122 -0.180 1.00 74.31 86 PHE A C 1
ATOM 659 O O . PHE A 1 86 ? -0.419 -14.627 -1.188 1.00 74.31 86 PHE A O 1
ATOM 666 N N . PHE A 1 87 ? -2.216 -15.463 -0.137 1.00 78.19 87 PHE A N 1
ATOM 667 C CA . PHE A 1 87 ? -3.099 -15.306 -1.299 1.00 78.19 87 PHE A CA 1
ATOM 668 C C . PHE A 1 87 ? -3.295 -13.842 -1.698 1.00 78.19 87 PHE A C 1
ATOM 670 O O . PHE A 1 87 ? -3.318 -13.542 -2.888 1.00 78.19 87 PHE A O 1
ATOM 677 N N . LEU A 1 88 ? -3.389 -12.924 -0.734 1.00 76.19 88 LEU A N 1
ATOM 678 C CA . LEU A 1 88 ? -3.488 -11.489 -1.014 1.00 76.19 88 LEU A CA 1
ATOM 679 C C . LEU A 1 88 ? -2.223 -10.941 -1.672 1.00 76.19 88 LEU A C 1
ATOM 681 O O . LEU A 1 88 ? -2.330 -10.127 -2.586 1.00 76.19 88 LEU A O 1
ATOM 685 N N . TYR A 1 89 ? -1.048 -11.414 -1.249 1.00 75.56 89 TYR A N 1
ATOM 686 C CA . TYR A 1 89 ? 0.218 -11.035 -1.873 1.00 75.56 89 TYR A CA 1
ATOM 687 C C . TYR A 1 89 ? 0.286 -11.481 -3.341 1.00 75.56 89 TYR A C 1
ATOM 689 O O . TYR A 1 89 ? 0.766 -10.733 -4.188 1.00 75.56 89 TYR A O 1
ATOM 697 N N . LEU A 1 90 ? -0.247 -12.665 -3.660 1.00 80.38 90 LEU A N 1
ATOM 698 C CA . LEU A 1 90 ? -0.306 -13.175 -5.033 1.00 80.38 90 LEU A CA 1
ATOM 699 C C . LEU A 1 90 ? -1.409 -12.539 -5.882 1.00 80.38 90 LEU A C 1
ATOM 701 O O . LEU A 1 90 ? -1.278 -12.493 -7.104 1.00 80.38 90 LEU A O 1
ATOM 705 N N . LEU A 1 91 ? -2.485 -12.045 -5.267 1.00 82.75 91 LEU A N 1
ATOM 706 C CA . LEU A 1 91 ? -3.657 -11.584 -6.007 1.00 82.75 91 LEU A CA 1
ATOM 707 C C . LEU A 1 91 ? -3.320 -10.420 -6.944 1.00 82.75 91 LEU A C 1
ATOM 709 O O . LEU A 1 91 ? -3.736 -10.425 -8.097 1.00 82.75 91 LEU A O 1
ATOM 713 N N . LEU A 1 92 ? -2.525 -9.454 -6.479 1.00 77.69 92 LEU A N 1
ATOM 714 C CA . LEU A 1 92 ? -2.176 -8.276 -7.271 1.00 77.69 92 LEU A CA 1
ATOM 715 C C . LEU A 1 92 ? -1.275 -8.629 -8.480 1.00 77.69 92 LEU A C 1
ATOM 717 O O . LEU A 1 92 ? -1.684 -8.325 -9.602 1.00 77.69 92 LEU A O 1
ATOM 721 N N . PRO A 1 93 ? -0.150 -9.359 -8.332 1.00 78.69 93 PRO A N 1
ATOM 722 C CA . PRO A 1 93 ? 0.624 -9.861 -9.470 1.00 78.69 93 PRO A CA 1
ATOM 723 C C . PRO A 1 93 ? -0.199 -10.702 -10.453 1.00 78.69 93 PRO A C 1
ATOM 725 O O . PRO A 1 93 ? -0.056 -10.530 -11.659 1.00 78.69 93 PRO A O 1
ATOM 728 N N . ILE A 1 94 ? -1.098 -11.564 -9.960 1.00 82.75 94 ILE A N 1
ATOM 729 C CA . ILE A 1 94 ? -1.973 -12.382 -10.815 1.00 82.75 94 ILE A CA 1
ATOM 730 C C . ILE A 1 94 ? -2.942 -11.498 -11.610 1.00 82.75 94 ILE A C 1
ATOM 732 O O . ILE A 1 94 ? -3.077 -11.678 -12.819 1.00 82.75 94 ILE A O 1
ATOM 736 N N . THR A 1 95 ? -3.594 -10.521 -10.969 1.00 79.38 95 THR A N 1
ATOM 737 C CA . THR A 1 95 ? -4.511 -9.602 -11.672 1.00 79.38 95 THR A CA 1
ATOM 738 C C . THR A 1 95 ? -3.801 -8.816 -12.769 1.00 79.38 95 THR A C 1
ATOM 740 O O . THR A 1 95 ? -4.344 -8.655 -13.857 1.00 79.38 95 THR A O 1
ATOM 743 N N . VAL A 1 96 ? -2.567 -8.380 -12.515 1.00 79.12 96 VAL A N 1
ATOM 744 C CA . VAL A 1 96 ? -1.749 -7.665 -13.496 1.00 79.12 96 VAL A CA 1
ATOM 745 C C . VAL A 1 96 ? -1.290 -8.603 -14.618 1.00 79.12 96 VAL A C 1
ATOM 747 O O . VAL A 1 96 ? -1.352 -8.216 -15.784 1.00 79.12 96 VAL A O 1
ATOM 750 N N . PHE A 1 97 ? -0.899 -9.842 -14.294 1.00 81.31 97 PHE A N 1
ATOM 751 C CA . PHE A 1 97 ? -0.501 -10.853 -15.279 1.00 81.31 97 PHE A CA 1
ATOM 752 C C . PHE A 1 97 ? -1.590 -11.063 -16.334 1.00 81.31 97 PHE A C 1
ATOM 754 O O . PHE A 1 97 ? -1.308 -10.967 -17.526 1.00 81.31 97 PHE A O 1
ATOM 761 N N . PHE A 1 98 ? -2.841 -11.249 -15.904 1.00 80.62 98 PHE A N 1
ATOM 762 C CA . PHE A 1 98 ? -3.970 -11.457 -16.817 1.00 80.62 98 PHE A CA 1
ATOM 763 C C . PHE A 1 98 ? -4.313 -10.244 -17.691 1.00 80.62 98 PHE A C 1
ATOM 765 O O . PHE A 1 98 ? -4.925 -10.415 -18.743 1.00 80.62 98 PHE A O 1
ATOM 772 N N . LEU A 1 99 ? -3.956 -9.030 -17.266 1.00 78.38 99 LEU A N 1
ATOM 773 C CA . LEU A 1 99 ? -4.294 -7.801 -17.988 1.00 78.38 99 LEU A CA 1
ATOM 774 C C . LEU A 1 99 ? -3.224 -7.386 -18.998 1.00 78.38 99 LEU A C 1
ATOM 776 O O . LEU A 1 99 ? -3.569 -6.812 -20.028 1.00 78.38 99 LEU A O 1
ATOM 780 N N . VAL A 1 100 ? -1.947 -7.649 -18.707 1.00 76.25 100 VAL A N 1
ATOM 781 C CA . VAL A 1 100 ? -0.831 -7.121 -19.510 1.00 76.25 100 VAL A CA 1
ATOM 782 C C . VAL A 1 100 ? -0.116 -8.203 -20.325 1.00 76.25 100 VAL A C 1
ATOM 784 O O . VAL A 1 100 ? 0.435 -7.889 -21.374 1.00 76.25 100 VAL A O 1
ATOM 787 N N . ASN A 1 101 ? -0.162 -9.476 -19.904 1.00 74.31 101 ASN A N 1
ATOM 788 C CA . ASN A 1 101 ? 0.478 -10.617 -20.585 1.00 74.31 101 ASN A CA 1
ATOM 789 C C . ASN A 1 101 ? 1.980 -10.432 -20.913 1.00 74.31 101 ASN A C 1
ATOM 791 O O . ASN A 1 101 ? 2.513 -11.119 -21.781 1.00 74.31 101 ASN A O 1
ATOM 795 N N . ASP A 1 102 ? 2.677 -9.543 -20.201 1.00 76.69 102 ASP A N 1
ATOM 796 C CA . ASP A 1 102 ? 4.120 -9.328 -20.314 1.00 76.69 102 ASP A CA 1
ATOM 797 C C . ASP A 1 102 ? 4.767 -9.292 -18.924 1.00 76.69 102 ASP A C 1
ATOM 799 O O . ASP A 1 102 ? 4.351 -8.537 -18.045 1.00 76.69 102 ASP A O 1
ATOM 803 N N . VAL A 1 103 ? 5.810 -10.102 -18.736 1.00 72.06 103 VAL A N 1
ATOM 804 C CA . VAL A 1 103 ? 6.508 -10.265 -17.455 1.00 72.06 103 VAL A CA 1
ATOM 805 C C . VAL A 1 103 ? 7.165 -8.964 -17.001 1.00 72.06 103 VAL A C 1
ATOM 807 O O . VAL A 1 103 ? 7.081 -8.630 -15.819 1.00 72.06 103 VAL A O 1
ATOM 810 N N . TYR A 1 104 ? 7.772 -8.202 -17.914 1.00 72.19 104 TYR A N 1
ATOM 811 C CA . TYR A 1 104 ? 8.420 -6.935 -17.561 1.00 72.19 104 TYR A CA 1
ATOM 812 C C . TYR A 1 104 ? 7.398 -5.897 -17.112 1.00 72.19 104 TYR A C 1
ATOM 814 O O . TYR A 1 104 ? 7.547 -5.284 -16.050 1.00 72.19 104 TYR A O 1
ATOM 822 N N . SER A 1 105 ? 6.307 -5.786 -17.863 1.00 71.56 105 SER A N 1
ATOM 823 C CA . SER A 1 105 ? 5.216 -4.881 -17.528 1.00 71.56 105 SER A CA 1
ATOM 824 C C . SER A 1 105 ? 4.512 -5.243 -16.213 1.00 71.56 105 SER A C 1
ATOM 826 O O . SER A 1 105 ? 3.966 -4.358 -15.557 1.00 71.56 105 SER A O 1
ATOM 828 N N . ILE A 1 106 ? 4.550 -6.508 -15.769 1.00 78.44 106 ILE A N 1
ATOM 829 C CA . ILE A 1 106 ? 4.047 -6.895 -14.439 1.00 78.44 106 ILE A CA 1
ATOM 830 C C . ILE A 1 106 ? 4.897 -6.276 -13.335 1.00 78.44 106 ILE A C 1
ATOM 832 O O . ILE A 1 106 ? 4.343 -5.690 -12.407 1.00 78.44 106 ILE A O 1
ATOM 836 N N . PHE A 1 107 ? 6.225 -6.378 -13.418 1.00 75.50 107 PHE A N 1
ATOM 837 C CA . PHE A 1 107 ? 7.103 -5.774 -12.413 1.00 75.50 107 PHE A CA 1
ATOM 838 C C . PHE A 1 107 ? 6.921 -4.258 -12.349 1.00 75.50 107 PHE A C 1
ATOM 840 O O . PHE A 1 107 ? 6.826 -3.699 -11.252 1.00 75.50 107 PHE A O 1
ATOM 847 N N . GLU A 1 108 ? 6.810 -3.606 -13.505 1.00 80.00 108 GLU A N 1
ATOM 848 C CA . GLU A 1 108 ? 6.561 -2.169 -13.593 1.00 80.00 108 GLU A CA 1
ATOM 849 C C . GLU A 1 108 ? 5.211 -1.791 -12.968 1.00 80.00 108 GLU A C 1
ATOM 851 O O . GLU A 1 108 ? 5.153 -0.928 -12.091 1.00 80.00 108 GLU A O 1
ATOM 856 N N . ALA A 1 109 ? 4.139 -2.497 -13.332 1.00 83.19 109 ALA A N 1
ATOM 857 C CA . ALA A 1 109 ? 2.798 -2.260 -12.812 1.00 83.19 109 ALA A CA 1
ATOM 858 C C . ALA A 1 109 ? 2.706 -2.484 -11.300 1.00 83.19 109 ALA A C 1
ATOM 860 O O . ALA A 1 109 ? 2.175 -1.641 -10.581 1.00 83.19 109 ALA A O 1
ATOM 861 N N . VAL A 1 110 ? 3.225 -3.607 -10.793 1.00 83.75 110 VAL A N 1
ATOM 862 C CA . VAL A 1 110 ? 3.191 -3.938 -9.360 1.00 83.75 110 VAL A CA 1
ATOM 863 C C . VAL A 1 110 ? 3.975 -2.900 -8.561 1.00 83.75 110 VAL A C 1
ATOM 865 O O . VAL A 1 110 ? 3.504 -2.452 -7.512 1.00 83.75 110 VAL A O 1
ATOM 868 N N . THR A 1 111 ? 5.132 -2.471 -9.071 1.00 82.38 111 THR A N 1
ATOM 869 C CA . THR A 1 111 ? 5.959 -1.435 -8.438 1.00 82.38 111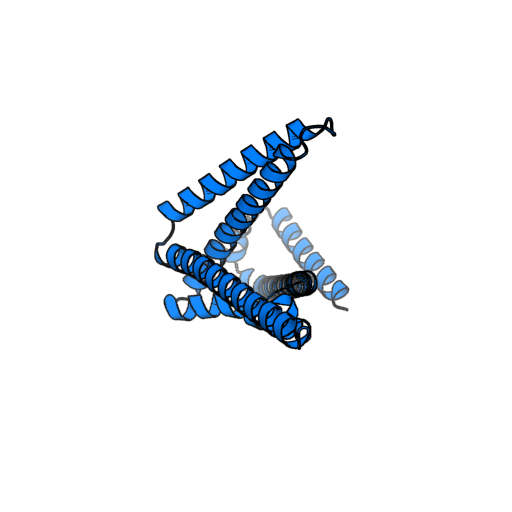 THR A CA 1
ATOM 870 C C . THR A 1 111 ? 5.246 -0.088 -8.438 1.00 82.38 111 THR A C 1
ATOM 872 O O . THR A 1 111 ? 5.131 0.544 -7.387 1.00 82.38 111 THR A O 1
ATOM 875 N N . TYR A 1 112 ? 4.691 0.316 -9.581 1.00 86.62 112 TYR A N 1
ATOM 876 C CA . TYR A 1 112 ? 3.922 1.548 -9.722 1.00 86.62 112 TYR A CA 1
ATOM 877 C C . TYR A 1 112 ? 2.707 1.565 -8.785 1.00 86.62 112 TYR A C 1
ATOM 879 O O . TYR A 1 112 ? 2.544 2.497 -7.996 1.00 86.62 112 TYR A O 1
ATOM 887 N N . ILE A 1 113 ? 1.882 0.513 -8.800 1.00 89.06 113 ILE A N 1
ATOM 888 C CA . ILE A 1 113 ? 0.677 0.421 -7.966 1.00 89.06 113 ILE A CA 1
ATOM 889 C C . ILE A 1 113 ? 1.059 0.433 -6.482 1.00 89.06 113 ILE A C 1
ATOM 891 O O . ILE A 1 113 ? 0.430 1.146 -5.698 1.00 89.06 113 ILE A O 1
ATOM 895 N N . SER A 1 114 ? 2.107 -0.297 -6.088 1.00 87.31 114 SER A N 1
ATOM 896 C CA . SER A 1 114 ? 2.597 -0.305 -4.701 1.00 87.31 114 SER A CA 1
ATOM 897 C C . SER A 1 114 ? 3.077 1.078 -4.263 1.00 87.31 114 SER A C 1
ATOM 899 O O . SER A 1 114 ? 2.745 1.531 -3.167 1.00 87.31 114 SER A O 1
ATOM 901 N N . MET A 1 115 ? 3.810 1.778 -5.131 1.00 89.31 115 MET A N 1
ATOM 902 C CA . MET A 1 115 ? 4.303 3.128 -4.878 1.00 89.31 115 MET A CA 1
ATOM 903 C C . MET A 1 115 ? 3.148 4.121 -4.698 1.00 89.31 115 MET A C 1
ATOM 905 O O . MET A 1 115 ? 3.078 4.800 -3.672 1.00 89.31 115 MET A O 1
ATOM 909 N N . VAL A 1 116 ? 2.217 4.185 -5.654 1.00 91.50 116 VAL A N 1
ATOM 910 C CA . VAL A 1 116 ? 1.075 5.116 -5.602 1.00 91.50 116 VAL A CA 1
ATOM 911 C C . VAL A 1 116 ? 0.165 4.799 -4.411 1.00 91.50 116 VAL A C 1
ATOM 913 O O . VAL A 1 116 ? -0.274 5.713 -3.711 1.00 91.50 116 VAL A O 1
ATOM 916 N N . THR A 1 117 ? -0.044 3.517 -4.099 1.00 90.75 117 THR A N 1
ATOM 917 C CA . THR A 1 117 ? -0.799 3.093 -2.908 1.00 90.75 117 THR A CA 1
ATOM 918 C C . THR A 1 117 ? -0.118 3.535 -1.616 1.00 90.75 117 THR A C 1
ATOM 920 O O . THR A 1 117 ? -0.793 3.998 -0.698 1.00 90.75 117 THR A O 1
ATOM 923 N N . ASN A 1 118 ? 1.211 3.456 -1.532 1.00 90.38 118 ASN A N 1
ATOM 924 C CA . ASN A 1 118 ? 1.948 3.922 -0.360 1.00 90.38 118 ASN A CA 1
ATOM 925 C C . ASN A 1 118 ? 1.795 5.442 -0.167 1.00 90.38 118 ASN A C 1
ATOM 927 O O . ASN A 1 118 ? 1.486 5.901 0.933 1.00 90.38 118 ASN A O 1
ATOM 931 N N . PHE A 1 119 ? 1.919 6.229 -1.241 1.00 93.38 119 PHE A N 1
ATOM 932 C CA . PHE A 1 119 ? 1.656 7.672 -1.189 1.00 93.38 119 PHE A CA 1
ATOM 933 C C . PHE A 1 119 ? 0.213 7.975 -0.763 1.00 93.38 119 PHE A C 1
ATOM 935 O O . PHE A 1 119 ? -0.012 8.851 0.074 1.00 93.38 119 PHE A O 1
ATOM 942 N N . PHE A 1 120 ? -0.759 7.214 -1.267 1.00 93.81 120 PHE A N 1
ATOM 943 C CA . PHE A 1 120 ? -2.165 7.343 -0.885 1.00 93.81 120 PHE A CA 1
ATOM 944 C C . PHE A 1 120 ? -2.403 7.050 0.603 1.00 93.81 120 PHE A C 1
ATOM 946 O O . PHE A 1 120 ? -3.039 7.846 1.297 1.00 93.81 120 PHE A O 1
ATOM 953 N N . LEU A 1 121 ? -1.838 5.962 1.131 1.00 90.88 121 LEU A N 1
ATOM 954 C CA . LEU A 1 121 ? -1.931 5.626 2.555 1.00 90.88 121 LEU A CA 1
ATOM 955 C C . LEU A 1 121 ? -1.268 6.691 3.437 1.00 90.88 121 LEU A C 1
ATOM 957 O O . LEU A 1 121 ? -1.837 7.080 4.460 1.00 90.88 121 LEU A O 1
ATOM 961 N N . ASN A 1 122 ? -0.114 7.218 3.022 1.00 91.31 122 ASN A N 1
ATOM 962 C CA . ASN A 1 122 ? 0.564 8.303 3.732 1.00 91.31 122 ASN A CA 1
ATOM 963 C C . ASN A 1 122 ? -0.244 9.608 3.707 1.00 91.31 122 ASN A C 1
ATOM 965 O O . ASN A 1 122 ? -0.296 10.306 4.720 1.00 91.31 122 ASN A O 1
ATOM 969 N N . ALA A 1 123 ? -0.938 9.914 2.606 1.00 92.62 123 ALA A N 1
ATOM 970 C CA . ALA A 1 123 ? -1.858 11.047 2.536 1.00 92.62 123 ALA A CA 1
ATOM 971 C C . ALA A 1 123 ? -3.033 10.882 3.517 1.00 92.62 123 ALA A C 1
ATOM 973 O O . ALA A 1 123 ? -3.338 11.807 4.270 1.00 92.62 123 ALA A O 1
ATOM 974 N N . ILE A 1 124 ? -3.647 9.694 3.588 1.00 92.25 124 ILE A N 1
ATOM 975 C CA . ILE A 1 124 ? -4.728 9.409 4.551 1.00 92.25 124 ILE A CA 1
ATOM 976 C C . ILE A 1 124 ? -4.224 9.540 5.992 1.00 92.25 124 ILE A C 1
ATOM 978 O O . ILE A 1 124 ? -4.884 10.166 6.827 1.00 92.25 124 ILE A O 1
ATOM 982 N N . ALA A 1 125 ? -3.050 8.984 6.295 1.00 89.81 125 ALA A N 1
ATOM 983 C CA . ALA A 1 125 ? -2.446 9.088 7.619 1.00 89.81 125 ALA A CA 1
ATOM 984 C C . ALA A 1 125 ? -2.145 10.551 7.989 1.00 89.81 125 ALA A C 1
ATOM 986 O O . ALA A 1 125 ? -2.452 10.975 9.106 1.00 89.81 125 ALA A O 1
ATOM 987 N N . ALA A 1 126 ? -1.623 11.344 7.048 1.00 91.31 126 ALA A N 1
ATOM 988 C CA . ALA A 1 126 ? -1.382 12.772 7.233 1.00 91.31 126 ALA A CA 1
ATOM 989 C C . ALA A 1 126 ? -2.688 13.556 7.445 1.00 91.31 126 ALA A C 1
ATOM 991 O O . ALA A 1 126 ? -2.746 14.411 8.327 1.00 91.31 126 ALA A O 1
ATOM 992 N N . ALA A 1 127 ? -3.760 13.230 6.717 1.00 91.31 127 ALA A N 1
ATOM 993 C CA . ALA A 1 127 ? -5.081 13.828 6.918 1.00 91.31 127 ALA A CA 1
ATOM 994 C C . ALA A 1 127 ? -5.664 13.488 8.303 1.00 91.31 127 ALA A C 1
ATOM 996 O O . ALA A 1 127 ? -6.223 14.354 8.982 1.00 91.31 127 ALA A O 1
ATOM 997 N N . ALA A 1 128 ? -5.495 12.247 8.767 1.00 88.06 128 ALA A N 1
ATOM 998 C CA . ALA A 1 128 ? -5.895 11.845 10.111 1.00 88.06 12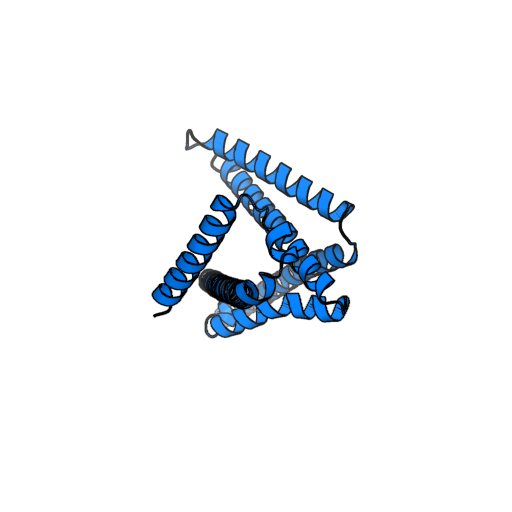8 ALA A CA 1
ATOM 999 C C . ALA A 1 128 ? -5.078 12.574 11.192 1.00 88.06 128 ALA A C 1
ATOM 1001 O O . ALA A 1 128 ? -5.649 13.049 12.177 1.00 88.06 128 ALA A O 1
ATOM 1002 N N . LEU A 1 129 ? -3.762 12.719 10.995 1.00 86.88 129 LEU A N 1
ATOM 1003 C CA . LEU A 1 129 ? -2.887 13.457 11.910 1.00 86.88 129 LEU A CA 1
ATOM 1004 C C . LEU A 1 129 ? -3.256 14.940 11.945 1.00 86.88 129 LEU A C 1
ATOM 1006 O O . LEU A 1 129 ? -3.362 15.507 13.031 1.00 86.88 129 LEU A O 1
ATOM 1010 N N . LEU A 1 130 ? -3.570 15.529 10.790 1.00 87.94 130 LEU A N 1
ATOM 1011 C CA . LEU A 1 130 ? -4.083 16.889 10.677 1.00 87.94 130 LEU A CA 1
ATOM 1012 C C . LEU A 1 130 ? -5.391 17.050 11.462 1.00 87.94 130 LEU A C 1
ATOM 1014 O O . LEU A 1 130 ? -5.510 17.970 12.267 1.00 87.94 130 LEU A O 1
ATOM 1018 N N . ARG A 1 131 ? -6.350 16.127 11.309 1.00 86.56 131 ARG A N 1
ATOM 1019 C CA . ARG A 1 131 ? -7.611 16.142 12.072 1.00 86.56 131 ARG A CA 1
ATOM 1020 C C . ARG A 1 131 ? -7.368 16.063 13.580 1.00 86.56 131 ARG A C 1
ATOM 1022 O O . ARG A 1 131 ? -7.995 16.805 14.338 1.00 86.56 131 ARG A O 1
ATOM 1029 N N . VAL A 1 132 ? -6.478 15.176 14.029 1.00 83.44 132 VAL A N 1
ATOM 1030 C CA . VAL A 1 132 ? -6.138 15.014 15.456 1.00 83.44 132 VAL A CA 1
ATOM 1031 C C . VAL A 1 132 ? -5.418 16.245 15.993 1.00 83.44 132 VAL A C 1
ATOM 1033 O O . VAL A 1 132 ? -5.732 16.699 17.094 1.00 83.44 132 VAL A O 1
ATOM 1036 N N . ALA A 1 133 ? -4.491 16.811 15.221 1.00 81.38 133 ALA A N 1
ATOM 1037 C CA . ALA A 1 133 ? -3.847 18.069 15.555 1.00 81.38 133 ALA A CA 1
ATOM 1038 C C . ALA A 1 133 ? -4.921 19.154 15.714 1.00 81.38 133 ALA A C 1
ATOM 1040 O O . ALA A 1 133 ? -5.003 19.771 16.772 1.00 81.38 133 ALA A O 1
ATOM 1041 N N . ILE A 1 134 ? -5.813 19.324 14.736 1.00 81.81 134 ILE A N 1
ATOM 1042 C CA . ILE A 1 134 ? -6.848 20.367 14.763 1.00 81.81 134 ILE A CA 1
ATOM 1043 C C . ILE A 1 134 ? -7.846 20.194 15.924 1.00 81.81 134 ILE A C 1
ATOM 1045 O O . ILE A 1 134 ? -8.323 21.163 16.504 1.00 81.81 134 ILE A O 1
ATOM 1049 N N . THR A 1 135 ? -8.154 18.966 16.328 1.00 78.44 135 THR A N 1
ATOM 1050 C CA . THR A 1 135 ? -9.096 18.731 17.439 1.00 78.44 135 THR A CA 1
ATOM 1051 C C . THR A 1 135 ? -8.449 18.812 18.823 1.00 78.44 135 THR A C 1
ATOM 1053 O O . THR A 1 135 ? -9.137 19.095 19.800 1.00 78.44 135 THR A O 1
ATOM 1056 N N . ARG A 1 136 ? -7.131 18.600 18.946 1.00 70.38 136 ARG A N 1
ATOM 1057 C CA . ARG A 1 136 ? -6.402 18.607 20.233 1.00 70.38 136 ARG A CA 1
ATOM 1058 C C . ARG A 1 136 ? -5.569 19.871 20.476 1.00 70.38 136 ARG A C 1
ATOM 1060 O O . ARG A 1 136 ? -4.638 19.823 21.282 1.00 70.38 136 ARG A O 1
ATOM 1067 N N . PHE A 1 137 ? -5.928 20.989 19.841 1.00 59.78 137 PHE A N 1
ATOM 1068 C CA . PHE A 1 137 ? -5.201 22.275 19.789 1.00 59.78 137 PHE A CA 1
ATOM 1069 C C . PHE A 1 137 ? -4.670 22.849 21.122 1.00 59.78 137 PHE A C 1
ATOM 1071 O O . PHE A 1 137 ? -3.880 23.783 21.103 1.00 59.78 137 PHE A O 1
ATOM 1078 N N . ILE A 1 138 ? -5.080 22.341 22.287 1.00 56.28 138 ILE A N 1
ATOM 1079 C CA . ILE A 1 138 ? -4.986 23.093 23.548 1.00 56.28 138 ILE A CA 1
ATOM 1080 C C . ILE A 1 138 ? -3.923 22.559 24.535 1.00 56.28 138 ILE A C 1
ATOM 1082 O O . ILE A 1 138 ? -3.604 23.247 25.498 1.00 56.28 138 ILE A O 1
ATOM 1086 N N . LYS A 1 139 ? -3.306 21.377 24.339 1.00 58.91 139 LYS A N 1
ATOM 1087 C CA . LYS A 1 139 ? -2.487 20.752 25.416 1.00 58.91 139 LYS A CA 1
ATOM 1088 C C . LYS A 1 139 ? -0.989 20.523 25.176 1.00 58.91 139 LYS A C 1
ATOM 1090 O O . LYS A 1 139 ? -0.315 20.122 26.123 1.00 58.91 139 LYS A O 1
ATOM 1095 N N . ARG A 1 140 ? -0.420 20.741 23.981 1.00 63.44 140 ARG A N 1
ATOM 1096 C CA . ARG A 1 140 ? 1.015 20.454 23.737 1.00 63.44 140 ARG A CA 1
ATOM 1097 C C . ARG A 1 140 ? 1.730 21.511 22.897 1.00 63.44 140 ARG A C 1
ATOM 1099 O O . ARG A 1 140 ? 1.316 21.819 21.789 1.00 63.44 140 ARG A O 1
ATOM 1106 N N . ARG A 1 141 ? 2.899 21.944 23.387 1.00 65.00 141 ARG A N 1
ATOM 1107 C CA . ARG A 1 141 ? 3.837 22.874 22.725 1.00 65.00 141 ARG A CA 1
ATOM 1108 C C . ARG A 1 141 ? 4.309 22.393 21.341 1.00 65.00 141 ARG A C 1
ATOM 1110 O O . ARG A 1 141 ? 4.636 23.208 20.491 1.00 65.00 141 ARG A O 1
ATOM 1117 N N . SER A 1 142 ? 4.299 21.081 21.094 1.00 69.81 142 SER A N 1
ATOM 1118 C CA . SER A 1 142 ? 4.712 20.473 19.817 1.00 69.81 142 SER A CA 1
ATOM 1119 C C . SER A 1 142 ? 3.627 20.455 18.733 1.00 69.81 142 SER A C 1
ATOM 1121 O O . SER A 1 142 ? 3.853 19.914 17.652 1.00 69.81 142 SER A O 1
ATOM 1123 N N . TRP A 1 143 ? 2.446 21.009 19.009 1.00 74.00 143 TRP A N 1
ATOM 1124 C CA . TRP A 1 143 ? 1.300 20.964 18.103 1.00 74.00 143 TRP A CA 1
ATOM 1125 C C . TRP A 1 143 ? 1.561 21.676 16.759 1.00 74.00 143 TRP A C 1
ATOM 1127 O O . TRP A 1 143 ? 1.170 21.169 15.711 1.00 74.00 143 TRP A O 1
ATOM 1137 N N . ILE A 1 144 ? 2.322 22.776 16.771 1.00 78.50 144 ILE A N 1
ATOM 1138 C CA . ILE A 1 144 ? 2.684 23.537 15.562 1.00 78.50 144 ILE A CA 1
ATOM 1139 C C . ILE A 1 144 ? 3.525 22.687 14.596 1.00 78.50 144 ILE A C 1
ATOM 1141 O O . ILE A 1 144 ? 3.242 22.650 13.401 1.00 78.50 144 ILE A O 1
ATOM 1145 N N . TYR A 1 145 ? 4.522 21.954 15.106 1.00 82.56 145 TYR A N 1
ATOM 1146 C CA . TYR A 1 145 ? 5.353 21.073 14.276 1.00 82.56 145 TYR A CA 1
ATOM 1147 C C . TYR A 1 145 ? 4.539 19.924 13.682 1.00 82.56 145 TYR A C 1
ATOM 1149 O O . TYR A 1 145 ? 4.699 19.596 12.512 1.00 82.56 145 TYR A O 1
ATOM 1157 N N . GLN A 1 146 ? 3.627 19.341 14.464 1.00 81.31 146 GLN A N 1
ATOM 1158 C CA . GLN A 1 146 ? 2.739 18.284 13.977 1.00 81.31 146 GLN A CA 1
ATOM 1159 C C . GLN A 1 146 ? 1.816 18.787 12.869 1.00 81.31 146 GLN A C 1
ATOM 1161 O O . GLN A 1 146 ? 1.619 18.084 11.879 1.00 81.31 146 GLN A O 1
ATOM 1166 N N . LEU A 1 147 ? 1.290 20.005 13.003 1.00 84.94 147 LEU A N 1
ATOM 1167 C CA . LEU A 1 147 ? 0.457 20.618 11.978 1.00 84.94 147 LEU A CA 1
ATOM 1168 C C . LEU A 1 147 ? 1.252 20.887 10.696 1.00 84.94 147 LEU A C 1
ATOM 1170 O O . LEU A 1 147 ? 0.809 20.481 9.626 1.00 84.94 147 LEU A O 1
ATOM 1174 N N . LEU A 1 148 ? 2.440 21.492 10.797 1.00 87.31 148 LEU A N 1
ATOM 1175 C CA . LEU A 1 148 ? 3.296 21.757 9.635 1.00 87.31 148 LEU A CA 1
ATOM 1176 C C . LEU A 1 148 ? 3.687 20.469 8.906 1.00 87.31 148 LEU A C 1
ATOM 1178 O O . LEU A 1 148 ? 3.542 20.392 7.688 1.00 87.31 148 LEU A O 1
ATOM 1182 N N . ILE A 1 149 ? 4.112 19.441 9.647 1.00 88.12 149 ILE A N 1
ATOM 1183 C CA . ILE A 1 149 ? 4.458 18.132 9.076 1.00 88.12 149 ILE A CA 1
ATOM 1184 C C . ILE A 1 149 ? 3.238 17.504 8.401 1.00 88.12 149 ILE A C 1
ATOM 1186 O O . ILE A 1 149 ? 3.361 16.986 7.297 1.00 88.12 149 ILE A O 1
ATOM 1190 N N . SER A 1 150 ? 2.057 17.577 9.023 1.00 88.50 150 SER A N 1
ATOM 1191 C CA . SER A 1 150 ? 0.833 17.003 8.449 1.00 88.50 150 SER A CA 1
ATOM 1192 C C . SER A 1 150 ? 0.420 17.697 7.163 1.00 88.50 150 SER A C 1
ATOM 1194 O O . SER A 1 150 ? 0.090 17.021 6.198 1.00 88.50 150 SER A O 1
ATOM 1196 N N . ILE A 1 151 ? 0.442 19.033 7.136 1.00 92.00 151 ILE A N 1
ATOM 1197 C CA . ILE A 1 151 ? 0.084 19.808 5.943 1.00 92.00 151 ILE A CA 1
ATOM 1198 C C . ILE A 1 151 ? 1.081 19.527 4.826 1.00 92.00 151 ILE A C 1
ATOM 1200 O O . ILE A 1 151 ? 0.670 19.234 3.707 1.00 92.00 151 ILE A O 1
ATOM 1204 N N . PHE A 1 152 ? 2.379 19.575 5.131 1.00 93.12 152 PHE A N 1
ATOM 1205 C CA . PHE A 1 152 ? 3.416 19.323 4.140 1.00 93.12 152 PHE A CA 1
ATOM 1206 C C . PHE A 1 152 ? 3.330 17.901 3.586 1.00 93.12 152 PHE A C 1
ATOM 1208 O O . PHE A 1 152 ? 3.322 17.728 2.372 1.00 93.12 152 PHE A O 1
ATOM 1215 N N . ALA A 1 153 ? 3.207 16.893 4.455 1.00 90.94 153 ALA A N 1
ATOM 1216 C CA . ALA A 1 153 ? 3.056 15.504 4.039 1.00 90.94 153 ALA A CA 1
ATOM 1217 C C . ALA A 1 153 ? 1.769 15.296 3.234 1.00 90.94 153 ALA A C 1
ATOM 1219 O O . ALA A 1 153 ? 1.789 14.629 2.206 1.00 90.94 153 ALA A O 1
ATOM 1220 N N . LEU A 1 154 ? 0.643 15.869 3.658 1.00 94.19 154 LEU A N 1
ATOM 1221 C CA . LEU A 1 154 ? -0.612 15.746 2.921 1.00 94.19 154 LEU A CA 1
ATOM 1222 C C . LEU A 1 154 ? -0.490 16.370 1.526 1.00 94.19 154 LEU A C 1
ATOM 1224 O O . LEU A 1 154 ? -0.853 15.728 0.542 1.00 94.19 154 LEU A O 1
ATOM 1228 N N . ALA A 1 155 ? 0.057 17.583 1.435 1.00 94.38 155 ALA A N 1
ATOM 1229 C CA . ALA A 1 155 ? 0.241 18.285 0.171 1.00 94.38 155 ALA A CA 1
ATOM 1230 C C . ALA A 1 155 ? 1.209 17.541 -0.758 1.00 94.38 155 ALA A C 1
ATOM 1232 O O . ALA A 1 155 ? 0.863 17.286 -1.909 1.00 94.38 155 ALA A O 1
ATOM 1233 N N . SER A 1 156 ? 2.385 17.142 -0.263 1.00 94.62 156 SER A N 1
ATOM 1234 C CA . SER A 1 156 ? 3.396 16.460 -1.076 1.00 94.62 156 SER A CA 1
ATOM 1235 C C . SER A 1 156 ? 2.902 15.106 -1.580 1.00 94.62 156 SER A C 1
ATOM 1237 O O . SER A 1 156 ? 2.962 14.857 -2.782 1.00 94.62 156 SER A O 1
ATOM 1239 N N . ASN A 1 157 ? 2.325 14.271 -0.708 1.00 93.75 157 ASN A N 1
ATOM 1240 C CA . ASN A 1 157 ? 1.763 12.982 -1.113 1.00 93.75 157 ASN A CA 1
ATOM 1241 C C . ASN A 1 157 ? 0.626 13.171 -2.133 1.00 93.75 157 ASN A C 1
ATOM 1243 O O . ASN A 1 157 ? 0.584 12.463 -3.134 1.00 93.75 157 ASN A O 1
ATOM 1247 N N . THR A 1 158 ? -0.260 14.154 -1.930 1.00 94.31 158 THR A N 1
ATOM 1248 C CA . THR A 1 158 ? -1.369 14.431 -2.863 1.00 94.31 158 THR A CA 1
ATOM 1249 C C . THR A 1 158 ? -0.861 14.878 -4.232 1.00 94.31 158 THR A C 1
ATOM 1251 O O . THR A 1 158 ? -1.329 14.371 -5.249 1.00 94.31 158 THR A O 1
ATOM 1254 N N . ILE A 1 159 ? 0.125 15.779 -4.278 1.00 95.06 159 ILE A N 1
ATOM 1255 C CA . ILE A 1 159 ? 0.740 16.229 -5.535 1.00 95.06 159 ILE A CA 1
ATOM 1256 C C . ILE A 1 159 ? 1.389 15.049 -6.260 1.00 95.06 159 ILE A C 1
ATOM 1258 O O . ILE A 1 159 ? 1.160 14.873 -7.453 1.00 95.06 159 ILE A O 1
ATOM 1262 N N . ILE A 1 160 ? 2.148 14.211 -5.548 1.00 93.19 160 ILE A N 1
ATOM 1263 C CA . ILE A 1 160 ? 2.794 13.030 -6.135 1.00 93.19 160 ILE A CA 1
ATOM 1264 C C . ILE A 1 160 ? 1.747 12.082 -6.730 1.00 93.19 160 ILE A C 1
ATOM 1266 O O . ILE A 1 160 ? 1.934 11.609 -7.849 1.00 93.19 160 ILE A O 1
ATOM 1270 N N . ILE A 1 161 ? 0.634 11.836 -6.034 1.00 93.69 161 ILE A N 1
ATOM 1271 C CA . ILE A 1 161 ? -0.458 10.996 -6.548 1.00 93.69 161 ILE A CA 1
ATOM 1272 C C . ILE A 1 161 ? -1.060 11.608 -7.816 1.00 93.69 161 ILE A C 1
ATOM 1274 O O . ILE A 1 161 ? -1.198 10.904 -8.811 1.00 93.69 161 ILE A O 1
ATOM 1278 N N . ILE A 1 162 ? -1.380 12.907 -7.811 1.00 94.06 162 ILE A N 1
ATOM 1279 C CA . ILE A 1 162 ? -1.966 13.591 -8.977 1.00 94.06 162 ILE A CA 1
ATOM 1280 C C . ILE A 1 162 ? -1.025 13.514 -10.179 1.00 94.06 162 ILE A C 1
ATOM 1282 O O . ILE A 1 162 ? -1.466 13.156 -11.268 1.00 94.06 162 ILE A O 1
ATOM 1286 N N . LEU A 1 163 ? 0.264 13.799 -9.981 1.00 92.88 163 LEU A N 1
ATOM 1287 C CA . LEU A 1 163 ? 1.259 13.727 -11.048 1.00 92.88 163 LEU A CA 1
ATOM 1288 C C . LEU A 1 163 ? 1.364 12.307 -11.607 1.00 92.88 163 LEU A C 1
ATOM 1290 O O . LEU A 1 163 ? 1.315 12.138 -12.819 1.00 92.88 163 LEU A O 1
ATOM 1294 N N . ASN A 1 164 ? 1.418 11.289 -10.742 1.00 91.44 164 ASN A N 1
ATOM 1295 C CA . ASN A 1 164 ? 1.461 9.895 -11.184 1.00 91.44 164 ASN A CA 1
ATOM 1296 C C . ASN A 1 164 ? 0.180 9.472 -11.912 1.00 91.44 164 ASN A C 1
ATOM 1298 O O . ASN A 1 164 ? 0.272 8.689 -12.850 1.00 91.44 164 ASN A O 1
ATOM 1302 N N . ILE A 1 165 ? -0.993 9.979 -11.528 1.00 91.25 165 ILE A N 1
ATOM 1303 C CA . ILE A 1 165 ? -2.256 9.715 -12.238 1.00 91.25 165 ILE A CA 1
ATOM 1304 C C . ILE A 1 165 ? -2.269 10.394 -13.614 1.00 91.25 165 ILE A C 1
ATOM 1306 O O . ILE A 1 165 ? -2.790 9.821 -14.566 1.00 91.25 165 ILE A O 1
ATOM 1310 N N . GLN A 1 166 ? -1.708 11.601 -13.729 1.00 90.38 166 GLN A N 1
ATOM 1311 C CA . GLN A 1 166 ? -1.675 12.357 -14.985 1.00 90.38 166 GLN A CA 1
ATOM 1312 C C . GLN A 1 166 ? -0.669 11.803 -15.997 1.00 90.38 166 GLN A C 1
ATOM 1314 O O . GLN A 1 166 ? -0.976 11.762 -17.186 1.00 90.38 166 GLN A O 1
ATOM 1319 N N . SER A 1 167 ? 0.529 11.421 -15.548 1.00 87.81 167 SER A N 1
ATOM 1320 C CA . SER A 1 167 ? 1.616 10.962 -16.426 1.00 87.81 167 SER A CA 1
ATOM 1321 C C . SER A 1 167 ? 1.784 9.443 -16.473 1.00 87.81 167 SER A C 1
ATOM 1323 O O . SER A 1 167 ? 2.555 8.942 -17.290 1.00 87.81 167 SER A O 1
ATOM 1325 N N . GLY A 1 168 ? 1.099 8.707 -15.596 1.00 83.75 168 GLY A N 1
ATOM 1326 C CA . GLY A 1 168 ? 1.197 7.256 -15.504 1.00 83.75 168 GLY A CA 1
ATOM 1327 C C . GLY A 1 168 ? 0.511 6.531 -16.656 1.00 83.75 168 GLY A C 1
ATOM 1328 O O . GLY A 1 168 ? -0.371 7.058 -17.334 1.00 83.75 168 GLY A O 1
ATOM 1329 N N . ILE A 1 169 ? 0.897 5.271 -16.847 1.00 86.44 169 ILE A N 1
ATOM 1330 C CA . ILE A 1 169 ? 0.285 4.403 -17.852 1.00 86.44 169 ILE A CA 1
ATOM 1331 C C . ILE A 1 169 ? -1.193 4.175 -17.463 1.00 86.44 169 ILE A C 1
ATOM 1333 O O . ILE A 1 169 ? -1.455 3.690 -16.355 1.00 86.44 169 ILE A O 1
ATOM 1337 N N . PRO A 1 170 ? -2.172 4.466 -18.349 1.00 88.56 170 PRO A N 1
ATOM 1338 C CA . PRO A 1 170 ? -3.595 4.469 -17.996 1.00 88.56 170 PRO A CA 1
ATOM 1339 C C . PRO A 1 170 ? -4.092 3.166 -17.370 1.00 88.56 170 PRO A C 1
ATOM 1341 O O . PRO A 1 170 ? -4.842 3.192 -16.397 1.00 88.56 170 PRO A O 1
ATOM 1344 N N . ILE A 1 171 ? -3.633 2.017 -17.879 1.00 85.94 171 ILE A N 1
ATOM 1345 C CA . ILE A 1 171 ? -4.048 0.712 -17.356 1.00 85.94 171 ILE A CA 1
ATOM 1346 C C . ILE A 1 171 ? -3.635 0.521 -15.890 1.00 85.94 171 ILE A C 1
ATOM 1348 O O . ILE A 1 171 ? -4.419 -0.002 -15.102 1.00 85.94 171 ILE A O 1
ATOM 1352 N N . PHE A 1 172 ? -2.462 1.013 -15.479 1.00 87.88 172 PHE A N 1
ATOM 1353 C CA . PHE A 1 172 ? -2.001 0.898 -14.091 1.00 87.88 172 PHE A CA 1
ATOM 1354 C C . PHE A 1 172 ? -2.807 1.804 -13.162 1.00 87.88 172 PHE A C 1
ATOM 1356 O O . PHE A 1 172 ? -3.178 1.392 -12.061 1.00 87.88 172 PHE A O 1
ATOM 1363 N N . VAL A 1 173 ? -3.144 3.008 -13.631 1.00 90.00 173 VAL A N 1
ATOM 1364 C CA . VAL A 1 173 ? -4.026 3.939 -12.917 1.00 90.00 173 VAL A CA 1
ATOM 1365 C C . VAL A 1 173 ? -5.417 3.330 -12.731 1.00 90.00 173 VAL A C 1
ATOM 1367 O O . VAL A 1 173 ? -5.968 3.384 -11.632 1.00 90.00 173 VAL A O 1
ATOM 1370 N N . TYR A 1 174 ? -5.981 2.700 -13.764 1.00 89.69 174 TYR A N 1
ATOM 1371 C CA . TYR A 1 174 ? -7.289 2.048 -13.671 1.00 89.69 174 TYR A CA 1
ATOM 1372 C C . TYR A 1 174 ? -7.288 0.873 -12.700 1.00 89.69 174 TYR A C 1
ATOM 1374 O O . TYR A 1 174 ? -8.228 0.747 -11.914 1.00 89.69 174 TYR A O 1
ATOM 1382 N N . ILE A 1 175 ? -6.236 0.050 -12.699 1.00 87.38 175 ILE A N 1
ATOM 1383 C CA . ILE A 1 175 ? -6.084 -1.033 -11.720 1.00 87.38 175 ILE A CA 1
ATOM 1384 C C . ILE A 1 175 ? -6.037 -0.446 -10.305 1.00 87.38 175 ILE A C 1
ATOM 1386 O O . ILE A 1 175 ? -6.802 -0.874 -9.441 1.00 87.38 175 ILE A O 1
ATOM 1390 N N . PHE A 1 176 ? -5.204 0.572 -10.076 1.00 89.62 176 PHE A N 1
ATOM 1391 C CA . PHE A 1 176 ? -5.098 1.252 -8.785 1.00 89.62 176 PHE A CA 1
ATOM 1392 C C . PHE A 1 176 ? -6.449 1.806 -8.294 1.00 89.62 176 PHE A C 1
ATOM 1394 O O . PHE A 1 176 ? -6.873 1.510 -7.175 1.00 89.62 176 PHE A O 1
ATOM 1401 N N . LEU A 1 177 ? -7.163 2.557 -9.137 1.00 91.06 177 LEU A N 1
ATOM 1402 C CA . LEU A 1 177 ? -8.469 3.123 -8.786 1.00 91.06 177 LEU A CA 1
ATOM 1403 C C . LEU A 1 177 ? -9.521 2.035 -8.540 1.00 91.06 177 LEU A C 1
ATOM 1405 O O . LEU A 1 177 ? -10.298 2.138 -7.590 1.00 91.06 177 LEU A O 1
ATOM 1409 N N . SER A 1 178 ? -9.522 0.971 -9.345 1.00 89.94 178 SER A N 1
ATOM 1410 C CA . SER A 1 178 ? -10.441 -0.162 -9.176 1.00 89.94 178 SER A CA 1
ATOM 1411 C C . SER A 1 178 ? -10.252 -0.832 -7.819 1.00 89.94 178 SER A C 1
ATOM 1413 O O . SER A 1 178 ? -11.230 -1.122 -7.132 1.00 89.94 178 SER A O 1
ATOM 1415 N N . TRP A 1 179 ? -9.005 -1.013 -7.386 1.00 87.44 179 TRP A N 1
ATOM 1416 C CA . TRP A 1 179 ? -8.693 -1.562 -6.068 1.00 87.44 179 TRP A CA 1
ATOM 1417 C C . TRP A 1 179 ? -9.204 -0.694 -4.916 1.00 87.44 179 TRP A C 1
ATOM 1419 O O . TRP A 1 179 ? -9.747 -1.228 -3.946 1.00 87.44 179 TRP A O 1
ATOM 1429 N N . ILE A 1 180 ? -9.100 0.634 -5.030 1.00 89.50 180 ILE A N 1
ATOM 1430 C CA . ILE A 1 180 ? -9.672 1.563 -4.041 1.00 89.50 180 ILE A CA 1
ATOM 1431 C C . ILE A 1 180 ? -11.197 1.427 -3.993 1.00 89.50 180 ILE A C 1
ATOM 1433 O O . ILE A 1 180 ? -11.775 1.317 -2.909 1.00 89.50 180 ILE A O 1
ATOM 1437 N N . ILE A 1 181 ? -11.847 1.401 -5.158 1.00 91.94 181 ILE A N 1
ATOM 1438 C CA . ILE A 1 181 ? -13.304 1.278 -5.273 1.00 91.94 181 ILE A CA 1
ATOM 1439 C C . ILE A 1 181 ? -13.785 -0.047 -4.663 1.00 91.94 181 ILE A C 1
ATOM 1441 O O . ILE A 1 181 ? -14.721 -0.053 -3.863 1.00 91.94 181 ILE A O 1
ATOM 1445 N N . ILE A 1 182 ? -13.116 -1.163 -4.969 1.00 88.81 182 ILE A N 1
ATOM 1446 C CA . ILE A 1 182 ? -13.414 -2.477 -4.378 1.00 88.81 182 ILE A CA 1
ATOM 1447 C C . ILE A 1 182 ? -13.262 -2.426 -2.855 1.00 88.81 182 ILE A C 1
ATOM 1449 O O . ILE A 1 182 ? -14.143 -2.901 -2.137 1.00 88.81 182 ILE A O 1
ATOM 1453 N N . GLY A 1 183 ? -12.189 -1.813 -2.346 1.00 85.06 183 GLY A N 1
ATOM 1454 C CA . GLY A 1 183 ? -11.979 -1.642 -0.908 1.00 85.06 183 GLY A CA 1
ATOM 1455 C C . GLY A 1 183 ? -13.126 -0.888 -0.226 1.00 85.06 183 GLY A C 1
ATOM 1456 O O . GLY A 1 183 ? -13.593 -1.303 0.838 1.00 85.06 183 GLY A O 1
ATOM 1457 N N . PHE A 1 184 ? -13.634 0.170 -0.864 1.00 87.44 184 PHE A N 1
ATOM 1458 C CA . PHE A 1 184 ? -14.797 0.916 -0.383 1.00 87.44 184 PHE A CA 1
ATOM 1459 C C . PHE A 1 184 ? -16.070 0.058 -0.360 1.00 87.44 184 PHE A C 1
ATOM 1461 O O . PHE A 1 184 ? -16.758 0.020 0.663 1.00 87.44 184 PHE A O 1
ATOM 1468 N N . PHE A 1 185 ? -16.357 -0.684 -1.436 1.00 89.25 185 PHE A N 1
ATOM 1469 C CA . PHE A 1 185 ? -17.510 -1.591 -1.484 1.00 89.25 185 PHE A CA 1
ATOM 1470 C C . PHE A 1 185 ? -17.449 -2.661 -0.395 1.00 89.25 185 PHE A C 1
ATOM 1472 O O . PHE A 1 185 ? -18.430 -2.867 0.318 1.00 89.25 185 PHE A O 1
ATOM 1479 N N . VAL A 1 186 ? -16.292 -3.304 -0.216 1.00 85.75 186 VAL A N 1
ATOM 1480 C CA . VAL A 1 186 ? -16.094 -4.312 0.835 1.00 85.75 186 VAL A CA 1
ATOM 1481 C C . VAL A 1 186 ? -16.336 -3.705 2.218 1.00 85.75 186 VAL A C 1
ATOM 1483 O O . VAL A 1 186 ? -17.051 -4.297 3.027 1.00 85.75 186 VAL A O 1
ATOM 1486 N N . SER A 1 187 ? -15.799 -2.510 2.484 1.00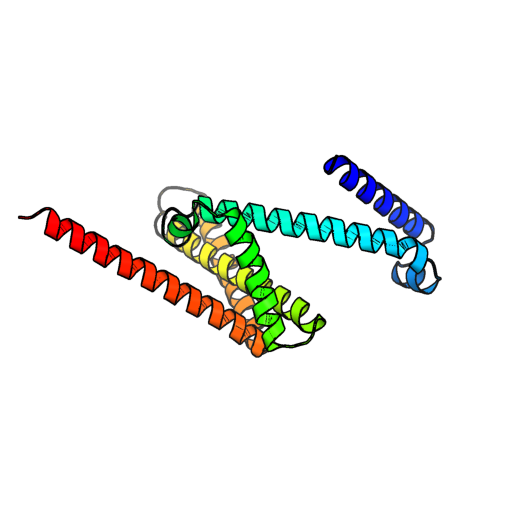 84.31 187 SER A N 1
ATOM 1487 C CA . SER A 1 187 ? -16.028 -1.809 3.753 1.00 84.31 187 SER A CA 1
ATOM 1488 C C . SER A 1 187 ? -17.509 -1.494 3.979 1.00 84.31 187 SER A C 1
ATOM 1490 O O . SER A 1 187 ? -18.018 -1.710 5.078 1.00 84.31 187 SER A O 1
ATOM 1492 N N . SER A 1 188 ? -18.207 -1.016 2.947 1.00 85.12 188 SER A N 1
ATOM 1493 C CA . SER A 1 188 ? -19.630 -0.675 3.023 1.00 85.12 188 SER A CA 1
ATOM 1494 C C . SER A 1 188 ? -20.502 -1.905 3.284 1.00 85.12 188 SER A C 1
ATOM 1496 O O . SER A 1 188 ? -21.347 -1.870 4.176 1.00 85.12 188 SER A O 1
ATOM 1498 N N . ILE A 1 189 ? -20.253 -3.020 2.586 1.00 87.81 189 ILE A N 1
ATOM 1499 C CA . ILE A 1 189 ? -20.984 -4.281 2.790 1.00 87.81 189 ILE A CA 1
ATOM 1500 C C . ILE A 1 189 ? -20.808 -4.780 4.228 1.00 87.81 189 ILE A C 1
ATOM 1502 O O . ILE A 1 189 ? -21.785 -5.150 4.877 1.00 87.81 189 ILE A O 1
ATOM 1506 N N . ILE A 1 190 ? -19.575 -4.765 4.744 1.00 84.25 190 ILE A N 1
ATOM 1507 C CA . ILE A 1 190 ? -19.280 -5.183 6.122 1.00 84.25 190 ILE A CA 1
ATOM 1508 C C . ILE A 1 190 ? -20.057 -4.329 7.132 1.00 84.25 190 ILE A C 1
ATOM 1510 O O . ILE A 1 190 ? -20.609 -4.868 8.093 1.00 84.25 190 ILE A O 1
ATOM 1514 N N . GLU A 1 191 ? -20.108 -3.011 6.931 1.00 84.94 191 GLU A N 1
ATOM 1515 C CA . GLU A 1 191 ? -20.837 -2.103 7.819 1.00 84.94 191 GLU A CA 1
ATOM 1516 C C . GLU A 1 191 ? -22.349 -2.359 7.781 1.00 84.94 191 GLU A C 1
ATOM 1518 O O . GLU A 1 191 ? -22.984 -2.440 8.833 1.00 84.94 191 GLU A O 1
ATOM 1523 N N . THR A 1 192 ? -22.921 -2.554 6.591 1.00 87.31 192 THR A N 1
ATOM 1524 C CA . THR A 1 192 ? -24.348 -2.858 6.430 1.00 87.31 192 THR A CA 1
ATOM 1525 C C . THR A 1 192 ? -24.722 -4.181 7.094 1.00 87.31 192 THR A C 1
ATOM 1527 O O . THR A 1 192 ? -25.675 -4.228 7.868 1.00 87.31 192 THR A O 1
ATOM 1530 N N . VAL A 1 193 ? -23.944 -5.246 6.873 1.00 85.94 193 VAL A N 1
ATOM 1531 C CA . VAL A 1 193 ? -24.178 -6.553 7.517 1.00 85.94 193 VAL A CA 1
ATOM 1532 C C . VAL A 1 193 ? -24.107 -6.441 9.041 1.00 85.94 193 VAL A C 1
ATOM 1534 O O . VAL A 1 193 ? -24.864 -7.103 9.752 1.00 85.94 193 VAL A O 1
ATOM 1537 N N . LYS A 1 194 ? -23.215 -5.591 9.559 1.00 82.44 194 LYS A N 1
ATOM 1538 C CA . LYS A 1 194 ? -23.112 -5.343 10.996 1.00 82.44 194 LYS A CA 1
ATOM 1539 C C . LYS A 1 194 ? -24.366 -4.659 11.548 1.00 82.44 194 LYS A C 1
ATOM 1541 O O . LYS A 1 194 ? -24.886 -5.148 12.547 1.00 82.44 194 LYS A O 1
ATOM 1546 N N . LYS A 1 195 ? -24.853 -3.593 10.901 1.00 86.31 195 LYS A N 1
ATOM 1547 C CA . LYS A 1 195 ? -26.067 -2.872 11.331 1.00 86.31 195 LYS A CA 1
ATOM 1548 C C . LYS A 1 195 ? -27.279 -3.800 11.386 1.00 86.31 195 LYS A C 1
ATOM 1550 O O . LYS A 1 195 ? -27.919 -3.885 12.425 1.00 86.31 195 LYS A O 1
ATOM 1555 N N . ILE A 1 196 ? -27.474 -4.614 10.345 1.00 86.50 196 ILE A N 1
ATOM 1556 C CA . ILE A 1 196 ? -28.550 -5.619 10.298 1.00 86.50 196 ILE A CA 1
ATOM 1557 C C . ILE A 1 196 ? -28.463 -6.582 11.494 1.00 86.50 196 ILE A C 1
ATOM 1559 O O . ILE A 1 196 ? -29.462 -6.908 12.124 1.00 86.50 196 ILE A O 1
ATOM 1563 N N . LYS A 1 197 ? -27.257 -7.040 11.849 1.00 84.50 197 LYS A N 1
ATOM 1564 C CA . LYS A 1 197 ? -27.063 -7.972 12.969 1.00 84.50 197 LYS A CA 1
ATOM 1565 C C . LYS A 1 197 ? -27.294 -7.331 14.344 1.00 84.50 197 LYS A C 1
ATOM 156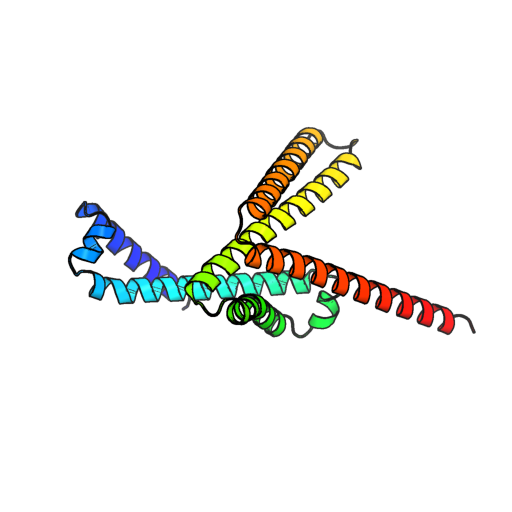7 O O . LYS A 1 197 ? -27.642 -8.045 15.284 1.00 84.50 197 LYS A O 1
ATOM 1572 N N . GLU A 1 198 ? -27.032 -6.034 14.481 1.00 85.38 198 GLU A N 1
ATOM 1573 C CA . GLU A 1 198 ? -27.308 -5.269 15.703 1.00 85.38 198 GLU A CA 1
ATOM 1574 C C . GLU A 1 198 ? -28.821 -5.058 15.866 1.00 85.38 198 GLU A C 1
ATOM 1576 O O . GLU A 1 198 ? -29.356 -5.401 16.919 1.00 85.38 198 GLU A O 1
ATOM 1581 N N . GLU A 1 199 ? -29.520 -4.672 14.796 1.00 81.75 199 GLU A N 1
ATOM 1582 C CA . GLU A 1 199 ? -30.984 -4.506 14.765 1.00 81.75 199 GLU A CA 1
ATOM 1583 C C . GLU A 1 199 ? -31.726 -5.820 15.093 1.00 81.75 199 GLU A C 1
ATOM 1585 O O . GLU A 1 199 ? -32.582 -5.851 15.976 1.00 81.75 199 GLU A O 1
ATOM 1590 N N . MET A 1 200 ? -31.317 -6.952 14.501 1.00 77.75 200 MET A N 1
ATOM 1591 C CA . MET A 1 200 ? -31.915 -8.268 14.800 1.00 77.75 200 MET A CA 1
ATOM 1592 C C . MET A 1 200 ? -31.703 -8.730 16.254 1.00 77.75 200 MET A C 1
ATOM 1594 O O . MET A 1 200 ? -32.474 -9.538 16.774 1.00 77.75 200 MET A O 1
ATOM 1598 N N . LYS A 1 201 ? -30.637 -8.270 16.922 1.00 75.12 201 LYS A N 1
ATOM 1599 C CA . LYS A 1 201 ? -30.392 -8.590 18.338 1.00 75.12 201 LYS A CA 1
ATOM 1600 C C . LYS A 1 201 ? -31.262 -7.756 19.270 1.00 75.12 201 LYS A C 1
ATOM 1602 O O . LYS A 1 201 ? -31.692 -8.282 20.297 1.00 75.12 201 LYS A O 1
ATOM 1607 N N . GLU A 1 202 ? -31.504 -6.495 18.932 1.00 69.94 202 GLU A N 1
ATOM 1608 C CA . GLU A 1 202 ? -32.360 -5.600 19.715 1.00 69.94 202 GLU A CA 1
ATOM 1609 C C . GLU A 1 202 ? -33.829 -6.041 19.661 1.00 69.94 202 GLU A C 1
ATOM 1611 O O . GLU A 1 202 ? -34.468 -6.108 20.710 1.00 69.94 202 GLU A O 1
ATOM 1616 N N . GLU A 1 203 ? -34.321 -6.490 18.501 1.00 63.31 203 GLU A N 1
ATOM 1617 C CA . GLU A 1 203 ? -35.667 -7.076 18.375 1.00 63.31 203 GLU A CA 1
ATOM 1618 C C . GLU A 1 203 ? -35.826 -8.391 19.161 1.00 63.31 203 GLU A C 1
ATOM 1620 O O . GLU A 1 203 ? -36.886 -8.653 19.719 1.00 63.31 203 GLU A O 1
ATOM 1625 N N . SER A 1 204 ? -34.771 -9.207 19.287 1.00 60.66 204 SER A N 1
ATOM 1626 C CA . SER A 1 204 ? -34.827 -10.447 20.086 1.00 60.66 204 SER A CA 1
ATOM 1627 C C . SER A 1 204 ? -34.820 -10.225 21.608 1.00 60.66 204 SER A C 1
ATOM 1629 O O . SER A 1 204 ? -35.198 -11.123 22.359 1.00 60.66 204 SER A O 1
ATOM 1631 N N . ASN A 1 205 ? -34.375 -9.048 22.065 1.00 58.16 205 ASN A N 1
ATOM 1632 C CA . ASN A 1 205 ? -34.272 -8.688 23.485 1.00 58.16 205 ASN A CA 1
ATOM 1633 C C . ASN A 1 205 ? -35.473 -7.872 23.996 1.00 58.16 205 ASN A C 1
ATOM 1635 O O . ASN A 1 205 ? -35.551 -7.612 25.198 1.00 58.16 205 ASN A O 1
ATOM 1639 N N . HIS A 1 206 ? -36.404 -7.502 23.116 1.00 52.47 206 HIS A N 1
ATOM 1640 C CA . HIS A 1 206 ? -37.681 -6.883 23.466 1.00 52.47 206 HIS A CA 1
ATOM 1641 C C . HIS A 1 206 ? -38.854 -7.787 23.034 1.00 52.47 206 HIS A C 1
ATOM 1643 O O . HIS A 1 206 ? -39.451 -7.534 21.989 1.00 52.47 206 HIS A O 1
ATOM 1649 N N . PRO A 1 207 ? -39.168 -8.855 23.798 1.00 50.72 207 PRO A N 1
ATOM 1650 C CA . PRO A 1 207 ? -40.445 -9.559 23.691 1.00 50.72 207 PRO A CA 1
ATOM 1651 C C . PRO A 1 207 ? -41.613 -8.747 24.272 1.00 50.72 207 PRO A C 1
ATOM 1653 O O . PRO A 1 207 ? -41.390 -7.973 25.235 1.00 50.72 207 PRO A O 1
#

Foldseek 3Di:
DLVVLVVVLVVVVVVVVVVCVVVVHDPVVCCVVPCCVVCVVSVVSVCVSCVVVVLVVQLVVQLVVLCPDPFAPSVVCVPPSNVVSVVVVVVQLVVQCVVPVDPVVSVVLVVLLVVLVVLVVQLVVLVVLCVVLVVVVPPDPCSVVSNVCSVVSNVVSVVVNVVCCVPPDVVSNVSNVVVVVVVVVSVVVRVVVVVVVVVVVVVVVPD

Secondary structure (DSSP, 8-state):
-HHHHHHHHHHHHHHHHHHHHHTT--HHHHHHTTTHHHHHHHHHHHHHHHHHHHHHHHHHHHHHHHHH--STHHHHSTTSHHHHHHHHHHHHHHHHHHHH--HHHHHHHHHHHHHHHHHHHHHHHHHHHHHHHHHTTTS-TTHHHHHHHHHHHHHHHHHHHHHHHHHS-HHHHHHHHHHHHHHHHHHHHHHHHHHHHHHHHHHHH--